Protein AF-A0A6A2FHJ2-F1 (afdb_monomer_lite)

pLDDT: mean 80.1, std 18.03, range [27.47, 98.56]

Secondary structure (DSSP, 8-state):
-PPP--TTHHHHHHHHHHHHHHHHHHTPPPPPHHHHHHHTT-S--SSSS----TT---HHHHHHHHHHTTEEEEEE---TTSTT----HHHHHHHHHHHHTTT--EEEEEEETTS-EEEEEEEEEEE--GGG--S--SS---SSEEGGGGEEEEEEEETTTEEEEEEE-----TTSTTTTS--GGG-EEEEETTEEEEEEEEEEEEEEETT--S-HHHHHHHHHHHHHHHHHHHHH-TT----GGGEEEEEEEEEHHHHHHHHHH-TTS-HHHHHHHHHS---SEEEEEEEEETTEEEEEEEEETTS-TTS--EEEEEES-HHHHHHHHHHHHHHHHHHHHTTGGGTS-SHHHHHHHHHHHHSHHHHHHHHHHHT-

Radius of gyration: 22.84 Å; chains: 1; bounding box: 56×44×75 Å

Structure (mmCIF, N/CA/C/O backbone):
data_AF-A0A6A2FHJ2-F1
#
_entry.id   AF-A0A6A2FHJ2-F1
#
loop_
_atom_site.group_PDB
_atom_site.id
_atom_site.type_symbol
_atom_site.label_atom_id
_atom_site.label_alt_id
_atom_site.label_comp_id
_atom_site.label_asym_id
_atom_site.label_entity_id
_atom_site.label_seq_id
_atom_site.pdbx_PDB_ins_code
_atom_site.Cartn_x
_atom_site.Cartn_y
_atom_site.Cartn_z
_atom_site.occupancy
_atom_site.B_iso_or_equiv
_atom_site.auth_seq_id
_atom_site.auth_comp_id
_atom_site.auth_asym_id
_atom_site.auth_atom_id
_atom_site.pdbx_PDB_model_num
ATOM 1 N N . MET A 1 1 ? 29.389 -13.806 -21.376 1.00 33.84 1 MET A N 1
ATOM 2 C CA . MET A 1 1 ? 28.256 -13.686 -22.312 1.00 33.84 1 MET A CA 1
ATOM 3 C C . MET A 1 1 ? 27.979 -12.205 -22.454 1.00 33.84 1 MET A C 1
ATOM 5 O O . MET A 1 1 ? 27.404 -11.626 -21.546 1.00 33.84 1 MET A O 1
ATOM 9 N N . GLU A 1 2 ? 28.491 -11.585 -23.514 1.00 27.47 2 GLU A N 1
ATOM 10 C CA . GLU A 1 2 ? 28.060 -10.248 -23.933 1.00 27.47 2 GLU A CA 1
ATOM 11 C C . GLU A 1 2 ? 26.653 -10.386 -24.517 1.00 27.47 2 GLU A C 1
ATOM 13 O O . GLU A 1 2 ? 26.448 -11.181 -25.433 1.00 27.47 2 GLU A O 1
ATOM 18 N N . GLN A 1 3 ? 25.675 -9.680 -23.948 1.00 33.69 3 GLN A N 1
ATOM 19 C CA . GLN A 1 3 ? 24.381 -9.474 -24.590 1.00 33.69 3 GLN A CA 1
ATOM 20 C C . GLN A 1 3 ? 24.360 -8.080 -25.213 1.00 33.69 3 GLN A C 1
ATOM 22 O O . GLN A 1 3 ? 24.692 -7.092 -24.558 1.00 33.69 3 GLN A O 1
ATOM 27 N N . ASP A 1 4 ? 23.967 -8.046 -26.484 1.00 30.20 4 ASP A N 1
ATOM 28 C CA . ASP A 1 4 ? 23.812 -6.862 -27.318 1.00 30.20 4 ASP A CA 1
ATOM 29 C C . ASP A 1 4 ? 22.952 -5.775 -26.658 1.00 30.20 4 ASP A C 1
ATOM 31 O O . ASP A 1 4 ? 21.876 -6.034 -26.110 1.00 30.20 4 ASP A O 1
ATOM 35 N N . GLY A 1 5 ? 23.429 -4.532 -26.761 1.00 34.41 5 GLY A N 1
ATOM 36 C CA . GLY A 1 5 ? 22.837 -3.319 -26.198 1.00 34.41 5 GLY A CA 1
ATOM 37 C C . GLY A 1 5 ? 21.535 -2.873 -26.867 1.00 34.41 5 GLY A C 1
ATOM 38 O O . GLY A 1 5 ? 21.464 -1.771 -27.404 1.00 34.41 5 GLY A O 1
ATOM 39 N N . ASN A 1 6 ? 20.485 -3.694 -26.805 1.00 37.22 6 ASN A N 1
ATOM 40 C CA . ASN A 1 6 ? 19.149 -3.324 -27.263 1.00 37.22 6 ASN A CA 1
ATOM 41 C C . ASN A 1 6 ? 18.242 -2.936 -26.086 1.00 37.22 6 ASN A C 1
ATOM 43 O O . ASN A 1 6 ? 17.691 -3.763 -25.362 1.00 37.22 6 ASN A O 1
ATOM 47 N N . ILE A 1 7 ? 18.033 -1.624 -25.977 1.00 41.78 7 ILE A N 1
ATOM 48 C CA . ILE A 1 7 ? 17.274 -0.855 -24.973 1.00 41.78 7 ILE A CA 1
ATOM 49 C C . ILE A 1 7 ? 15.765 -1.245 -24.886 1.00 41.78 7 ILE A C 1
ATOM 51 O O . ILE A 1 7 ? 15.011 -0.715 -24.075 1.00 41.78 7 ILE A O 1
ATOM 55 N N . GLY A 1 8 ? 15.294 -2.222 -25.672 1.00 50.75 8 GLY A N 1
ATOM 56 C CA . GLY A 1 8 ? 13.944 -2.807 -25.590 1.00 50.75 8 GLY A CA 1
ATOM 57 C C . GLY A 1 8 ? 13.779 -3.990 -24.621 1.00 50.75 8 GLY A C 1
ATOM 58 O O . GLY A 1 8 ? 12.656 -4.302 -24.209 1.00 50.75 8 GLY A O 1
ATOM 59 N N . VAL A 1 9 ? 14.875 -4.661 -24.253 1.00 60.12 9 VAL A N 1
ATOM 60 C CA . VAL A 1 9 ? 14.838 -5.924 -23.488 1.00 60.12 9 VAL A CA 1
ATOM 61 C C . VAL A 1 9 ? 14.496 -5.696 -22.011 1.00 60.12 9 VAL A C 1
ATOM 63 O O . VAL A 1 9 ? 13.737 -6.478 -21.430 1.00 60.12 9 VAL A O 1
ATOM 66 N N . CYS A 1 10 ? 14.941 -4.583 -21.428 1.00 74.56 10 CYS A N 1
ATOM 67 C CA . CYS A 1 10 ? 14.795 -4.327 -19.997 1.00 74.56 10 CYS A CA 1
ATOM 68 C C . CYS A 1 10 ? 13.351 -4.161 -19.531 1.00 74.56 10 CYS A C 1
ATOM 70 O O . CYS A 1 10 ? 12.911 -4.834 -18.595 1.00 74.56 10 CYS A O 1
ATOM 72 N N . ALA A 1 11 ? 12.571 -3.346 -20.245 1.00 82.75 11 ALA A N 1
ATOM 73 C CA . ALA A 1 11 ? 11.151 -3.177 -19.961 1.00 82.75 11 ALA A CA 1
ATOM 74 C C . ALA A 1 11 ? 10.396 -4.503 -20.129 1.00 82.75 11 ALA A C 1
ATOM 76 O O . ALA A 1 11 ? 9.550 -4.838 -19.305 1.00 82.75 11 ALA A O 1
ATOM 77 N N . THR A 1 12 ? 10.741 -5.294 -21.148 1.00 87.88 12 THR A N 1
ATOM 78 C CA . THR A 1 12 ? 10.118 -6.604 -21.386 1.00 87.88 12 THR A CA 1
ATOM 79 C C . THR A 1 12 ? 10.380 -7.567 -20.225 1.00 87.88 12 THR A C 1
ATOM 81 O O . THR A 1 12 ? 9.446 -8.212 -19.758 1.00 87.88 12 THR A O 1
ATOM 84 N N . SER A 1 13 ? 11.614 -7.627 -19.713 1.00 90.12 13 SER A N 1
ATOM 85 C CA . SER A 1 13 ? 11.986 -8.472 -18.568 1.00 90.12 13 SER A CA 1
ATOM 86 C C . SER A 1 13 ? 11.294 -8.036 -17.271 1.00 90.12 13 SER A C 1
ATOM 88 O O . SER A 1 13 ? 10.694 -8.859 -16.576 1.00 90.12 13 SER A O 1
ATOM 90 N N . ALA A 1 14 ? 11.283 -6.732 -16.972 1.00 93.44 14 ALA A N 1
ATOM 91 C CA . ALA A 1 14 ? 10.576 -6.197 -15.810 1.00 93.44 14 ALA A CA 1
ATOM 92 C C . ALA A 1 14 ? 9.068 -6.503 -15.871 1.00 93.44 14 ALA A C 1
ATOM 94 O O . ALA A 1 14 ? 8.492 -7.002 -14.900 1.00 93.44 14 ALA A O 1
ATOM 95 N N . ILE A 1 15 ? 8.434 -6.271 -17.026 1.00 95.12 15 ILE A N 1
ATOM 96 C CA . ILE A 1 15 ? 7.016 -6.575 -17.264 1.00 95.12 15 ILE A CA 1
ATOM 97 C C . ILE A 1 15 ? 6.754 -8.075 -17.156 1.00 95.12 15 ILE A C 1
ATOM 99 O O . ILE A 1 15 ? 5.767 -8.477 -16.547 1.00 95.12 15 ILE A O 1
ATOM 103 N N . TRP A 1 16 ? 7.634 -8.917 -17.688 1.00 94.94 16 TRP A N 1
ATOM 104 C CA . TRP A 1 16 ? 7.500 -10.365 -17.581 1.00 94.94 16 TRP A CA 1
ATOM 105 C C . TRP A 1 16 ? 7.541 -10.836 -16.122 1.00 94.94 16 TRP A C 1
ATOM 107 O O . TRP A 1 16 ? 6.640 -11.556 -15.690 1.00 94.94 16 TRP A O 1
ATOM 117 N N . SER A 1 17 ? 8.510 -10.367 -15.329 1.00 95.25 17 SER A N 1
ATOM 118 C CA . SER A 1 17 ? 8.620 -10.674 -13.892 1.00 95.25 17 SER A CA 1
ATOM 119 C C . SER A 1 17 ? 7.384 -10.213 -13.113 1.00 95.25 17 SER A C 1
ATOM 121 O O . SER A 1 17 ? 6.855 -10.921 -12.249 1.00 95.25 17 SER A O 1
ATOM 123 N N . CYS A 1 18 ? 6.870 -9.042 -13.474 1.00 96.75 18 CYS A N 1
ATOM 124 C CA . CYS A 1 18 ? 5.646 -8.473 -12.936 1.00 96.75 18 CYS A CA 1
ATOM 125 C C . CYS A 1 18 ? 4.405 -9.333 -13.273 1.00 96.75 18 CYS A C 1
ATOM 127 O O . CYS A 1 18 ? 3.622 -9.701 -12.386 1.00 96.75 18 CYS A O 1
ATOM 129 N N . LEU A 1 19 ? 4.253 -9.740 -14.537 1.00 96.88 19 LEU A N 1
ATOM 130 C CA . LEU A 1 19 ? 3.161 -10.593 -15.017 1.00 96.88 19 LEU A CA 1
ATOM 131 C C . LEU A 1 19 ? 3.246 -12.021 -14.465 1.00 96.88 19 LEU A C 1
ATOM 133 O O . LEU A 1 19 ? 2.221 -12.628 -14.154 1.00 96.88 19 LEU A O 1
ATOM 137 N N . PHE A 1 20 ? 4.450 -12.543 -14.232 1.00 95.75 20 PHE A N 1
ATOM 138 C CA . PHE A 1 20 ? 4.644 -13.822 -13.552 1.00 95.75 20 PHE A CA 1
ATOM 139 C C . PHE A 1 20 ? 4.018 -13.820 -12.162 1.00 95.75 20 PHE A C 1
ATOM 141 O O . PHE A 1 20 ? 3.225 -14.703 -11.827 1.00 95.75 20 PHE A O 1
ATOM 148 N N . LYS A 1 21 ? 4.323 -12.809 -11.346 1.00 96.44 21 LYS A N 1
ATOM 149 C CA . LYS A 1 21 ? 3.787 -12.733 -9.986 1.00 96.44 21 LYS A CA 1
ATOM 150 C C . LYS A 1 21 ? 2.282 -12.455 -9.979 1.00 96.44 21 LYS A C 1
ATOM 152 O O . LYS A 1 21 ? 1.550 -13.113 -9.237 1.00 96.44 21 LYS A O 1
ATOM 157 N N . THR A 1 22 ? 1.808 -11.529 -10.810 1.00 97.06 22 THR A N 1
ATOM 158 C CA . THR A 1 22 ? 0.379 -11.178 -10.871 1.00 97.06 22 THR A CA 1
ATOM 159 C C . THR A 1 22 ? -0.483 -12.297 -11.451 1.00 97.06 22 THR A C 1
ATOM 161 O O . THR A 1 22 ? -1.592 -12.498 -10.962 1.00 97.06 22 THR A O 1
ATOM 164 N N . SER A 1 23 ? 0.026 -13.106 -12.389 1.00 96.50 23 SER A N 1
ATOM 165 C CA . SER A 1 23 ? -0.683 -14.298 -12.882 1.00 96.50 23 SER A CA 1
ATOM 166 C C . SER A 1 23 ? -1.022 -15.267 -11.746 1.00 96.50 23 SER A C 1
ATOM 168 O O . SER A 1 23 ? -2.147 -15.755 -11.665 1.00 96.50 23 SER A O 1
ATOM 170 N N . LYS A 1 24 ? -0.104 -15.459 -10.789 1.00 96.19 24 LYS A N 1
ATOM 171 C CA . LYS A 1 24 ? -0.330 -16.290 -9.598 1.00 96.19 24 LYS A CA 1
ATOM 172 C C . LYS A 1 24 ? -1.310 -15.648 -8.616 1.00 96.19 24 LYS A C 1
ATOM 174 O O . LYS A 1 24 ? -2.190 -16.334 -8.104 1.00 96.19 24 LYS A O 1
ATOM 179 N N . LEU A 1 25 ? -1.171 -14.346 -8.354 1.00 96.56 25 LEU A N 1
ATOM 180 C CA . LEU A 1 25 ? -2.024 -13.627 -7.395 1.00 96.56 25 LEU A CA 1
ATOM 181 C C . LEU A 1 25 ? -3.473 -13.494 -7.875 1.00 96.56 25 LEU A C 1
ATOM 183 O O . LEU A 1 25 ? -4.414 -13.697 -7.105 1.00 96.56 25 LEU A O 1
ATOM 187 N N . PHE A 1 26 ? -3.657 -13.152 -9.147 1.00 96.75 26 PHE A N 1
ATOM 188 C CA . PHE A 1 26 ? -4.961 -12.833 -9.725 1.00 96.75 26 PHE A CA 1
ATOM 189 C C . PHE A 1 26 ? -5.553 -13.971 -10.559 1.00 96.75 26 PHE A C 1
ATOM 191 O O . PHE A 1 26 ? -6.729 -13.908 -10.905 1.00 96.75 26 PHE A O 1
ATOM 198 N N . ARG A 1 27 ? -4.796 -15.059 -10.766 1.00 94.94 27 ARG A N 1
ATOM 199 C CA . ARG A 1 27 ? -5.170 -16.221 -11.594 1.00 94.94 27 ARG A CA 1
ATOM 200 C C . ARG A 1 27 ? -5.395 -15.843 -13.064 1.00 94.94 27 ARG A C 1
ATOM 202 O O . ARG A 1 27 ? -6.299 -16.365 -13.710 1.00 94.94 27 ARG A O 1
ATOM 209 N N . ASN A 1 28 ? -4.566 -14.933 -13.573 1.00 91.50 28 ASN A N 1
ATOM 210 C CA . ASN A 1 28 ? -4.574 -14.508 -14.974 1.00 91.50 28 ASN A CA 1
ATOM 211 C C . ASN A 1 28 ? -3.653 -15.396 -15.826 1.00 91.50 28 ASN A C 1
ATOM 213 O O . ASN A 1 28 ? -2.812 -16.122 -15.293 1.00 91.50 28 ASN A O 1
ATOM 217 N N . LYS A 1 29 ? -3.787 -15.319 -17.159 1.00 91.25 29 LYS A N 1
ATOM 218 C CA . LYS A 1 29 ? -2.868 -15.990 -18.092 1.00 91.25 29 LYS A CA 1
ATOM 219 C C . LYS A 1 29 ? -1.448 -15.460 -17.877 1.00 91.25 29 LYS A C 1
ATOM 221 O O . LYS A 1 29 ? -1.241 -14.251 -17.808 1.00 91.25 29 LYS A O 1
ATOM 226 N N . PHE A 1 30 ? -0.486 -16.370 -17.793 1.00 91.69 30 PHE A N 1
ATOM 227 C CA . PHE A 1 30 ? 0.928 -16.032 -17.749 1.00 91.69 30 PHE A CA 1
ATOM 228 C C . PHE A 1 30 ? 1.505 -15.951 -19.171 1.00 91.69 30 PHE A C 1
ATOM 230 O O . PHE A 1 30 ? 1.319 -16.912 -19.923 1.00 91.69 30 PHE A O 1
ATOM 237 N N . PRO A 1 31 ? 2.180 -14.851 -19.552 1.00 90.00 31 PRO A N 1
ATOM 238 C CA . PRO A 1 31 ? 2.723 -14.727 -20.895 1.00 90.00 31 PRO A CA 1
ATOM 239 C C . PRO A 1 31 ? 4.113 -15.306 -21.090 1.00 90.00 31 PRO A C 1
ATOM 241 O O . PRO A 1 31 ? 4.958 -15.297 -20.192 1.00 90.00 31 PRO A O 1
ATOM 244 N N . ILE A 1 32 ? 4.387 -15.679 -22.336 1.00 87.25 32 ILE A N 1
ATOM 245 C CA . ILE A 1 32 ? 5.757 -15.851 -22.831 1.00 87.25 32 ILE A CA 1
ATOM 246 C C . ILE A 1 32 ? 6.302 -14.523 -23.392 1.00 87.25 32 ILE A C 1
ATOM 248 O O . ILE A 1 32 ? 5.523 -13.692 -23.860 1.00 87.25 32 ILE A O 1
ATOM 252 N N . PRO A 1 33 ? 7.629 -14.282 -23.370 1.00 83.56 33 PRO A N 1
ATOM 253 C CA . PRO A 1 33 ? 8.198 -12.963 -23.673 1.00 83.56 33 PRO A CA 1
ATOM 254 C C . PRO A 1 33 ? 7.761 -12.332 -25.006 1.00 83.56 33 PRO A C 1
ATOM 256 O O . PRO A 1 33 ? 7.482 -11.139 -25.050 1.00 83.56 33 PRO A O 1
ATOM 259 N N . HIS A 1 34 ? 7.622 -13.109 -26.084 1.00 83.25 34 HIS A N 1
ATOM 260 C CA . HIS A 1 34 ? 7.197 -12.558 -27.378 1.00 83.25 34 HIS A CA 1
ATOM 261 C C . HIS A 1 34 ? 5.724 -12.100 -27.396 1.00 83.25 34 HIS A C 1
ATOM 263 O O . HIS A 1 34 ? 5.358 -11.208 -28.168 1.00 83.25 34 HIS A O 1
ATOM 269 N N . GLU A 1 35 ? 4.866 -12.681 -26.546 1.00 88.31 35 GLU A N 1
ATOM 270 C CA . GLU A 1 35 ? 3.474 -12.240 -26.402 1.00 88.31 35 GLU A CA 1
ATOM 271 C C . GLU A 1 35 ? 3.419 -10.839 -25.776 1.00 88.31 35 GLU A C 1
ATOM 273 O O . GLU A 1 35 ? 2.511 -10.073 -26.081 1.00 88.31 35 GLU A O 1
ATOM 278 N N . ILE A 1 36 ? 4.406 -10.461 -24.951 1.00 87.62 36 ILE A N 1
ATOM 279 C CA . ILE A 1 36 ? 4.514 -9.111 -24.374 1.00 87.62 36 ILE A CA 1
ATOM 280 C C . ILE A 1 36 ? 4.789 -8.086 -25.479 1.00 87.62 36 ILE A C 1
ATOM 282 O O . ILE A 1 36 ? 4.090 -7.078 -25.571 1.00 87.62 36 ILE A O 1
ATOM 286 N N . THR A 1 37 ? 5.754 -8.359 -26.362 1.00 84.00 37 THR A N 1
ATOM 287 C CA . THR A 1 37 ? 6.062 -7.492 -27.514 1.00 84.00 37 THR A CA 1
ATOM 288 C C . THR A 1 37 ? 4.865 -7.365 -28.458 1.00 84.00 37 THR A C 1
ATOM 290 O O . THR A 1 37 ? 4.553 -6.273 -28.932 1.00 84.00 37 THR A O 1
ATOM 293 N N . SER A 1 38 ? 4.143 -8.465 -28.679 1.00 85.81 38 SER A N 1
ATOM 294 C CA . SER A 1 38 ? 2.927 -8.471 -29.499 1.00 85.81 38 SER A CA 1
ATOM 295 C C . SER A 1 38 ? 1.801 -7.652 -28.861 1.00 85.81 38 SER A C 1
ATOM 297 O O . SER A 1 38 ? 1.189 -6.820 -29.529 1.00 85.81 38 SER A O 1
ATOM 299 N N . ALA A 1 39 ? 1.573 -7.813 -27.553 1.00 88.19 39 ALA A N 1
ATOM 300 C CA . ALA A 1 39 ? 0.585 -7.045 -26.794 1.00 88.19 39 ALA A CA 1
ATOM 301 C C . ALA A 1 39 ? 0.919 -5.542 -26.729 1.00 88.19 39 ALA A C 1
ATOM 303 O O . ALA A 1 39 ? 0.017 -4.709 -26.649 1.00 88.19 39 ALA A O 1
ATOM 304 N N . ALA A 1 40 ? 2.200 -5.178 -26.835 1.00 85.31 40 ALA A N 1
ATOM 305 C CA . ALA A 1 40 ? 2.645 -3.790 -26.949 1.00 85.31 40 ALA A CA 1
ATOM 306 C C . ALA A 1 40 ? 2.258 -3.123 -28.288 1.00 85.31 40 ALA A C 1
ATOM 308 O O . ALA A 1 40 ? 2.438 -1.911 -28.443 1.00 85.31 40 ALA A O 1
ATOM 309 N N . GLY A 1 41 ? 1.746 -3.894 -29.258 1.00 82.62 41 GLY A N 1
ATOM 310 C CA . GLY A 1 41 ? 1.403 -3.422 -30.600 1.00 82.62 41 GLY A CA 1
ATOM 311 C C . GLY A 1 41 ? 2.620 -3.198 -31.498 1.00 82.62 41 GLY A C 1
ATOM 312 O O . GLY A 1 41 ? 2.554 -2.387 -32.416 1.00 82.62 41 GLY A O 1
ATOM 313 N N . LEU A 1 42 ? 3.737 -3.876 -31.220 1.00 73.31 42 LEU A N 1
ATOM 314 C CA . LEU A 1 42 ? 4.996 -3.726 -31.959 1.00 73.31 42 LEU A CA 1
ATOM 315 C C . LEU A 1 42 ? 5.129 -4.689 -33.146 1.00 73.31 42 LEU A C 1
ATOM 317 O O . LEU A 1 42 ? 6.206 -4.811 -33.720 1.00 73.31 42 LEU A O 1
ATOM 321 N N . THR A 1 43 ? 4.069 -5.410 -33.508 1.00 61.44 43 THR A N 1
ATOM 322 C CA . THR A 1 43 ? 4.221 -6.599 -34.344 1.00 61.44 43 THR A CA 1
ATOM 323 C C . THR A 1 43 ? 4.366 -6.337 -35.841 1.00 61.44 43 THR A C 1
ATOM 325 O O . THR A 1 43 ? 5.078 -7.119 -36.452 1.00 61.44 43 THR A O 1
ATOM 328 N N . TYR A 1 44 ? 3.819 -5.272 -36.449 1.00 53.22 44 TYR A N 1
ATOM 329 C CA . TYR A 1 44 ? 3.983 -5.033 -37.899 1.00 53.22 44 TYR A CA 1
ATOM 330 C C . TYR A 1 44 ? 3.777 -3.553 -38.288 1.00 53.22 44 TYR A C 1
ATOM 332 O O . TYR A 1 44 ? 2.694 -3.013 -38.070 1.00 53.22 44 TYR A O 1
ATOM 340 N N . SER A 1 45 ? 4.771 -2.901 -38.912 1.00 46.84 45 SER A N 1
ATOM 341 C CA . SER A 1 45 ? 4.488 -1.821 -39.874 1.00 46.84 45 SER A CA 1
ATOM 342 C C . SER A 1 45 ? 4.204 -2.453 -41.228 1.00 46.84 45 SER A C 1
ATOM 344 O O . SER A 1 45 ? 4.802 -3.467 -41.576 1.00 46.84 45 SER A O 1
ATOM 346 N N . THR A 1 46 ? 3.318 -1.842 -42.004 1.00 49.78 46 THR A N 1
ATOM 347 C CA . THR A 1 46 ? 2.885 -2.300 -43.333 1.00 49.78 46 THR A CA 1
ATOM 348 C C . THR A 1 46 ? 4.007 -2.442 -44.370 1.00 49.78 46 THR A C 1
ATOM 350 O O . THR A 1 46 ? 3.748 -2.993 -45.431 1.00 49.78 46 THR A O 1
ATOM 353 N N . ASP A 1 47 ? 5.249 -2.058 -44.052 1.00 49.00 47 ASP A N 1
ATOM 354 C CA . ASP A 1 47 ? 6.412 -2.174 -44.931 1.00 49.00 47 ASP A CA 1
ATOM 355 C C . ASP A 1 47 ? 7.574 -2.949 -44.263 1.00 49.00 47 ASP A C 1
ATOM 357 O O . ASP A 1 47 ? 8.323 -2.423 -43.446 1.00 49.00 47 ASP A O 1
ATOM 361 N N . THR A 1 48 ? 7.701 -4.230 -44.627 1.00 46.72 48 THR A N 1
ATOM 362 C CA . THR A 1 48 ? 8.902 -5.107 -44.742 1.00 46.72 48 THR A CA 1
ATOM 363 C C . THR A 1 48 ? 10.062 -5.112 -43.719 1.00 46.72 48 THR A C 1
ATOM 365 O O . THR A 1 48 ? 11.077 -5.749 -43.994 1.00 46.72 48 THR A O 1
ATOM 368 N N . GLN A 1 49 ? 9.964 -4.517 -42.530 1.00 48.09 49 GLN A N 1
ATOM 369 C CA . GLN A 1 49 ? 11.006 -4.647 -41.493 1.00 48.09 49 GLN A CA 1
ATOM 370 C C . GLN A 1 49 ? 10.404 -5.070 -40.143 1.00 48.09 49 GLN A C 1
ATOM 372 O O . GLN A 1 49 ? 9.417 -4.470 -39.708 1.00 48.09 49 GLN A O 1
ATOM 377 N N . PRO A 1 50 ? 10.979 -6.070 -39.441 1.00 51.78 50 PRO A N 1
ATOM 378 C CA . PRO A 1 50 ? 10.619 -6.344 -38.056 1.00 51.78 50 PRO A CA 1
ATOM 379 C C . PRO A 1 50 ? 10.898 -5.098 -37.205 1.00 51.78 50 PRO A C 1
ATOM 381 O O . PRO A 1 50 ? 12.049 -4.683 -37.057 1.00 51.78 50 PRO A O 1
ATOM 384 N N . LEU A 1 51 ? 9.854 -4.500 -36.628 1.00 54.25 51 LEU A N 1
ATOM 385 C CA . LEU A 1 51 ? 9.991 -3.441 -35.628 1.00 54.25 51 LEU A CA 1
ATOM 386 C C . LEU A 1 51 ? 10.439 -4.068 -34.304 1.00 54.25 51 LEU A C 1
ATOM 388 O O . LEU A 1 51 ? 9.670 -4.186 -33.351 1.00 54.25 51 LEU A O 1
ATOM 392 N N . PHE A 1 52 ? 11.701 -4.487 -34.226 1.00 55.25 52 PHE A N 1
ATOM 393 C CA . PHE A 1 52 ? 12.303 -4.716 -32.920 1.00 55.25 52 PHE A CA 1
ATOM 394 C C . PHE A 1 52 ? 12.315 -3.378 -32.161 1.00 55.25 52 PHE A C 1
ATOM 396 O O . PHE A 1 52 ? 12.641 -2.340 -32.748 1.00 55.25 52 PHE A O 1
ATOM 403 N N . PRO A 1 53 ? 11.905 -3.349 -30.879 1.00 54.16 53 PRO A N 1
ATOM 404 C CA . PRO A 1 53 ? 11.843 -2.112 -30.114 1.00 54.16 53 PRO A CA 1
ATOM 405 C C . PRO A 1 53 ? 13.249 -1.547 -29.886 1.00 54.16 53 PRO A C 1
ATOM 407 O O . PRO A 1 53 ? 13.898 -1.834 -28.886 1.00 54.16 53 PRO A O 1
ATOM 410 N N . ASN A 1 54 ? 13.697 -0.678 -30.790 1.00 55.03 54 ASN A N 1
ATOM 411 C CA . ASN A 1 54 ? 14.984 0.014 -30.675 1.00 55.03 54 ASN A CA 1
ATOM 412 C C . ASN A 1 54 ? 14.957 1.144 -29.625 1.00 55.03 54 ASN A C 1
ATOM 414 O O . ASN A 1 54 ? 15.988 1.747 -29.347 1.00 55.03 54 ASN A O 1
ATOM 418 N N . LYS A 1 55 ? 13.782 1.476 -29.062 1.00 63.41 55 LYS A N 1
ATOM 419 C CA . LYS A 1 55 ? 13.573 2.646 -28.183 1.00 63.41 55 LYS A CA 1
ATOM 420 C C . LYS A 1 55 ? 12.858 2.339 -26.854 1.00 63.41 55 LYS A C 1
ATOM 422 O O . LYS A 1 55 ? 12.355 3.263 -26.221 1.00 63.41 55 LYS A O 1
ATOM 427 N N . GLY A 1 56 ? 12.798 1.076 -26.423 1.00 74.94 56 GLY A N 1
ATOM 428 C CA . GLY A 1 56 ? 12.062 0.703 -25.205 1.00 74.94 56 GLY A CA 1
ATOM 429 C C . GLY A 1 56 ? 10.535 0.740 -25.369 1.00 74.94 56 GLY A C 1
ATOM 430 O O . GLY A 1 56 ? 10.020 0.869 -26.481 1.00 74.94 56 GLY A O 1
ATOM 431 N N . LEU A 1 57 ? 9.810 0.605 -24.251 1.00 81.69 57 LEU A N 1
ATOM 432 C CA . LEU A 1 57 ? 8.345 0.693 -24.187 1.00 81.69 57 LEU A CA 1
ATOM 433 C C . LEU A 1 57 ? 7.912 1.986 -23.490 1.00 81.69 57 LEU A C 1
ATOM 435 O O . LEU A 1 57 ? 8.415 2.314 -22.417 1.00 81.69 57 LEU A O 1
ATOM 439 N N . ASN A 1 58 ? 6.943 2.698 -24.067 1.00 86.88 58 ASN A N 1
ATOM 440 C CA . ASN A 1 58 ? 6.324 3.854 -23.415 1.00 86.88 58 ASN A CA 1
ATOM 441 C C . ASN A 1 58 ? 5.165 3.442 -22.486 1.00 86.88 58 ASN A C 1
ATOM 443 O O . ASN A 1 58 ? 4.626 2.340 -22.584 1.00 86.88 58 ASN A O 1
ATOM 447 N N . THR A 1 59 ? 4.727 4.351 -21.610 1.00 87.38 59 THR A N 1
ATOM 448 C CA . THR A 1 59 ? 3.659 4.090 -20.628 1.00 87.38 59 THR A CA 1
ATOM 449 C C . THR A 1 59 ? 2.351 3.614 -21.265 1.00 87.38 59 THR A C 1
ATOM 451 O O . THR A 1 59 ? 1.694 2.736 -20.716 1.00 87.38 59 THR A O 1
ATOM 454 N N . SER A 1 60 ? 1.973 4.138 -22.436 1.00 88.81 60 SER A N 1
ATOM 455 C CA . SER A 1 60 ? 0.761 3.703 -23.144 1.00 88.81 60 SER A CA 1
ATOM 456 C C . SER A 1 60 ? 0.884 2.277 -23.685 1.00 88.81 60 SER A C 1
ATOM 458 O O . SER A 1 60 ? -0.099 1.543 -23.700 1.00 88.81 60 SER A O 1
ATOM 460 N N . GLN A 1 61 ? 2.075 1.860 -24.114 1.00 91.31 61 GLN A N 1
ATOM 461 C CA . GLN A 1 61 ? 2.334 0.473 -24.504 1.00 91.31 61 GLN A CA 1
ATOM 462 C C . GLN A 1 61 ? 2.287 -0.453 -23.291 1.00 91.31 61 GLN A C 1
ATOM 464 O O . GLN A 1 61 ? 1.665 -1.505 -23.364 1.00 91.31 61 GLN A O 1
ATOM 469 N N . ILE A 1 62 ? 2.864 -0.040 -22.159 1.00 92.62 62 ILE A N 1
ATOM 470 C CA . ILE A 1 62 ? 2.788 -0.804 -20.905 1.00 92.62 62 ILE A CA 1
ATOM 471 C C . ILE A 1 62 ? 1.332 -0.970 -20.461 1.00 92.62 62 ILE A C 1
ATOM 473 O O . ILE A 1 62 ? 0.914 -2.082 -20.153 1.00 92.62 62 ILE A O 1
ATOM 477 N N . ALA A 1 63 ? 0.539 0.103 -20.504 1.00 92.50 63 ALA A N 1
ATOM 478 C CA . ALA A 1 63 ? -0.894 0.064 -20.222 1.00 92.50 63 ALA A CA 1
ATOM 479 C C . ALA A 1 63 ? -1.628 -0.964 -21.099 1.00 92.50 63 ALA A C 1
ATOM 481 O O . ALA A 1 63 ? -2.308 -1.839 -20.569 1.00 92.50 63 ALA A O 1
ATOM 482 N N . LYS A 1 64 ? -1.414 -0.924 -22.423 1.00 94.25 64 LYS A N 1
ATOM 483 C CA . LYS A 1 64 ? -1.994 -1.893 -23.369 1.00 94.25 64 LYS A CA 1
ATOM 484 C C . LYS A 1 64 ? -1.609 -3.334 -23.042 1.00 94.25 64 LYS A C 1
ATOM 486 O O . LYS A 1 64 ? -2.454 -4.221 -23.122 1.00 94.25 64 LYS A O 1
ATOM 491 N N . ILE A 1 65 ? -0.354 -3.572 -22.654 1.00 94.75 65 ILE A N 1
ATOM 492 C CA . ILE A 1 65 ? 0.103 -4.900 -22.229 1.00 94.75 65 ILE A CA 1
ATOM 493 C C . ILE A 1 65 ? -0.673 -5.346 -20.984 1.00 94.75 65 ILE A C 1
ATOM 495 O O . ILE A 1 65 ? -1.211 -6.448 -20.971 1.00 94.75 65 ILE A O 1
ATOM 499 N N . LEU A 1 66 ? -0.767 -4.511 -19.945 1.00 96.38 66 LEU A N 1
ATOM 500 C CA . LEU A 1 66 ? -1.483 -4.863 -18.712 1.00 96.38 66 LEU A CA 1
ATOM 501 C C . LEU A 1 66 ? -2.974 -5.138 -18.976 1.00 96.38 66 LEU A C 1
ATOM 503 O O . LEU A 1 66 ? -3.501 -6.155 -18.519 1.00 96.38 66 LEU A O 1
ATOM 507 N N . GLU A 1 67 ? -3.625 -4.301 -19.785 1.00 95.81 67 GLU A N 1
ATOM 508 C CA . GLU A 1 67 ? -5.018 -4.485 -20.208 1.00 95.81 67 GLU A CA 1
ATOM 509 C C . GLU A 1 67 ? -5.217 -5.797 -20.979 1.00 95.81 67 GLU A C 1
ATOM 511 O O . GLU A 1 67 ? -6.167 -6.534 -20.706 1.00 95.81 67 GLU A O 1
ATOM 516 N N . HIS A 1 68 ? -4.287 -6.143 -21.879 1.00 95.56 68 HIS A N 1
ATOM 517 C CA . HIS A 1 68 ? -4.302 -7.410 -22.616 1.00 95.56 68 HIS A CA 1
ATOM 518 C C . HIS A 1 68 ? -4.312 -8.632 -21.678 1.00 95.56 68 HIS A C 1
ATOM 520 O O . HIS A 1 68 ? -4.967 -9.633 -21.969 1.00 95.56 68 HIS A O 1
ATOM 526 N N . TYR A 1 69 ? -3.660 -8.538 -20.513 1.00 95.81 69 TYR A N 1
ATOM 527 C CA . TYR A 1 69 ? -3.656 -9.584 -19.480 1.00 95.81 69 TYR A CA 1
ATOM 528 C C . TYR A 1 69 ? -4.749 -9.416 -18.411 1.00 95.81 69 TYR A C 1
ATOM 530 O O . TYR A 1 69 ? -4.655 -10.011 -17.334 1.00 95.81 69 TYR A O 1
ATOM 538 N N . ASN A 1 70 ? -5.824 -8.676 -18.716 1.00 95.81 70 ASN A N 1
ATOM 539 C CA . ASN A 1 70 ? -6.975 -8.424 -17.836 1.00 95.81 70 ASN A CA 1
ATOM 540 C C . ASN A 1 70 ? -6.615 -7.742 -16.506 1.00 95.81 70 ASN A C 1
ATOM 542 O O . ASN A 1 70 ? -7.270 -7.974 -15.482 1.00 95.81 70 ASN A O 1
ATOM 546 N N . LEU A 1 71 ? -5.579 -6.908 -16.517 1.00 97.44 71 LEU A N 1
ATOM 547 C CA . LEU A 1 71 ? -5.186 -6.083 -15.384 1.00 97.44 71 LEU A CA 1
ATOM 548 C C . LEU A 1 71 ? -5.626 -4.640 -15.620 1.00 97.44 71 LEU A C 1
ATOM 550 O O . LEU A 1 71 ? -5.641 -4.145 -16.744 1.00 97.44 71 LEU A O 1
ATOM 554 N N . THR A 1 72 ? -5.974 -3.963 -14.536 1.00 96.81 72 THR A N 1
ATOM 555 C CA . THR A 1 72 ? -5.959 -2.502 -14.471 1.00 96.81 72 THR A CA 1
ATOM 556 C C . THR A 1 72 ? -4.609 -2.059 -13.918 1.00 96.81 72 THR A C 1
ATOM 558 O O . THR A 1 72 ? -3.772 -2.885 -13.547 1.00 96.81 72 THR A O 1
ATOM 561 N N . PHE A 1 73 ? -4.359 -0.756 -13.871 1.00 96.50 73 PHE A N 1
ATOM 562 C CA . PHE A 1 73 ? -3.136 -0.251 -13.269 1.00 96.50 73 PHE A CA 1
ATOM 563 C C . PHE A 1 73 ? -3.345 1.106 -12.614 1.00 96.50 73 PHE A C 1
ATOM 565 O O . PHE A 1 73 ? -4.154 1.917 -13.065 1.00 96.50 73 PHE A O 1
ATOM 572 N N . GLU A 1 74 ? -2.582 1.345 -11.556 1.00 95.38 74 GLU A N 1
ATOM 573 C CA . GLU A 1 74 ? -2.366 2.680 -11.018 1.00 95.38 74 GLU A CA 1
ATOM 574 C C . GLU A 1 74 ? -1.030 3.199 -11.546 1.00 95.38 74 GLU A C 1
ATOM 576 O O . GLU A 1 74 ? -0.025 2.487 -11.540 1.00 95.38 74 GLU A O 1
ATOM 581 N N . ASN A 1 75 ? -1.034 4.434 -12.041 1.00 92.88 75 ASN A N 1
ATOM 582 C CA . ASN A 1 75 ? 0.161 5.102 -12.528 1.00 92.88 75 ASN A CA 1
ATOM 583 C C . ASN A 1 75 ? 0.504 6.258 -11.591 1.00 92.88 75 ASN A C 1
ATOM 585 O O . ASN A 1 75 ? -0.250 7.228 -11.492 1.00 92.88 75 ASN A O 1
ATOM 589 N N . ILE A 1 76 ? 1.649 6.144 -10.931 1.00 92.19 76 ILE A N 1
ATOM 590 C CA . ILE A 1 76 ? 2.205 7.167 -10.059 1.00 92.19 76 ILE A CA 1
ATOM 591 C C . ILE A 1 76 ? 3.371 7.805 -10.793 1.00 92.19 76 ILE A C 1
ATOM 593 O O . ILE A 1 76 ? 4.343 7.149 -11.155 1.00 92.19 76 ILE A O 1
ATOM 597 N N . GLY A 1 77 ? 3.271 9.103 -11.013 1.00 86.12 77 GLY A N 1
ATOM 598 C CA . GLY A 1 77 ? 4.303 9.889 -11.658 1.00 86.12 77 GLY A CA 1
ATOM 599 C C . GLY A 1 77 ? 4.198 11.344 -11.225 1.00 86.12 77 GLY A C 1
ATOM 600 O O . GLY A 1 77 ? 3.280 11.708 -10.481 1.00 86.12 77 GLY A O 1
ATOM 601 N N . PRO A 1 78 ? 5.127 12.185 -11.684 1.00 75.94 78 PRO A N 1
ATOM 602 C CA . PRO A 1 78 ? 5.082 13.607 -11.400 1.00 75.94 78 PRO A CA 1
ATOM 603 C C . PRO A 1 78 ? 3.787 14.240 -11.896 1.00 75.94 78 PRO A C 1
ATOM 605 O O . PRO A 1 78 ? 3.245 13.874 -12.944 1.00 75.94 78 PRO A O 1
ATOM 608 N N . LYS A 1 79 ? 3.284 15.227 -11.152 1.00 70.38 79 LYS A N 1
ATOM 609 C CA . LYS A 1 79 ? 2.092 15.965 -11.580 1.00 70.38 79 LYS A CA 1
ATOM 610 C C . LYS A 1 79 ? 2.434 16.760 -12.840 1.00 70.38 79 LYS A C 1
ATOM 612 O O . LYS A 1 79 ? 3.521 17.313 -12.942 1.00 70.38 79 LYS A O 1
ATOM 617 N N . ALA A 1 80 ? 1.485 16.879 -13.772 1.00 57.84 80 ALA A N 1
ATOM 618 C CA . ALA A 1 80 ? 1.686 17.494 -15.095 1.00 57.84 80 ALA A CA 1
ATOM 619 C C . ALA A 1 80 ? 2.303 18.915 -15.084 1.00 57.84 80 ALA A C 1
ATOM 621 O O . ALA A 1 80 ? 2.824 19.365 -16.100 1.00 57.84 80 ALA A O 1
ATOM 622 N N . ASN A 1 81 ? 2.271 19.608 -13.941 1.00 57.50 81 ASN A N 1
ATOM 623 C CA . ASN A 1 81 ? 2.790 20.965 -13.770 1.00 57.50 81 ASN A CA 1
ATOM 624 C C . ASN A 1 81 ? 4.186 21.020 -13.111 1.00 57.50 81 ASN A C 1
ATOM 626 O O . ASN A 1 81 ? 4.736 22.106 -12.938 1.00 57.50 81 ASN A O 1
ATOM 630 N N . GLU A 1 82 ? 4.770 19.881 -12.738 1.00 61.16 82 GLU A N 1
ATOM 631 C CA . GLU A 1 82 ? 6.087 19.791 -12.105 1.00 61.16 82 GLU A CA 1
ATOM 632 C C . GLU A 1 82 ? 7.150 19.546 -13.188 1.00 61.16 82 GLU A C 1
ATOM 634 O O . GLU A 1 82 ? 7.349 18.427 -13.668 1.00 61.16 82 GLU A O 1
ATOM 639 N N . LYS A 1 83 ? 7.828 20.618 -13.626 1.00 50.44 83 LYS A N 1
ATOM 640 C CA . LYS A 1 83 ? 8.938 20.513 -14.588 1.00 50.44 83 LYS A CA 1
ATOM 641 C C . LYS A 1 83 ? 10.025 19.592 -14.026 1.00 50.44 83 LYS A C 1
ATOM 643 O O . LYS A 1 83 ? 10.593 19.885 -12.981 1.00 50.44 83 LYS A O 1
ATOM 648 N N . GLY A 1 84 ? 10.330 18.515 -14.753 1.00 62.12 84 GLY A N 1
ATOM 649 C CA . GLY A 1 84 ? 11.346 17.533 -14.357 1.00 62.12 84 GLY A CA 1
ATOM 650 C C . GLY A 1 84 ? 10.924 16.634 -13.197 1.00 62.12 84 GLY A C 1
ATOM 651 O O . GLY A 1 84 ? 11.794 16.089 -12.526 1.00 62.12 84 GLY A O 1
ATOM 652 N N . GLY A 1 85 ? 9.618 16.522 -12.935 1.00 73.19 85 GLY A N 1
ATOM 653 C CA . GLY A 1 85 ? 9.131 15.872 -11.733 1.00 73.19 85 GLY A CA 1
ATOM 654 C C . GLY A 1 85 ? 9.577 14.410 -11.604 1.00 73.19 85 GLY A C 1
ATOM 655 O O . GLY A 1 85 ? 9.718 13.664 -12.573 1.00 73.19 85 GLY A O 1
ATOM 656 N N . VAL A 1 86 ? 9.802 14.033 -10.358 1.00 85.75 86 VAL A N 1
ATOM 657 C CA . VAL A 1 86 ? 10.329 12.747 -9.911 1.00 85.75 86 VAL A CA 1
ATOM 658 C C . VAL A 1 86 ? 9.465 12.270 -8.753 1.00 85.75 86 VAL A C 1
ATOM 660 O O . VAL A 1 86 ? 8.821 13.073 -8.077 1.00 85.75 86 VAL A O 1
ATOM 663 N N . ILE A 1 87 ? 9.440 10.966 -8.513 1.00 89.50 87 ILE A N 1
ATOM 664 C CA . ILE A 1 87 ? 8.737 10.406 -7.358 1.00 89.50 87 ILE A CA 1
ATOM 665 C C . ILE A 1 87 ? 9.614 10.629 -6.119 1.00 89.50 87 ILE A C 1
ATOM 667 O O . ILE A 1 87 ? 10.800 10.304 -6.122 1.00 89.50 87 ILE A O 1
ATOM 671 N N . SER A 1 88 ? 9.058 11.192 -5.047 1.00 88.50 88 SER A N 1
ATOM 672 C CA . SER A 1 88 ? 9.808 11.337 -3.794 1.00 88.50 88 SER A CA 1
ATOM 673 C C . SER A 1 88 ? 10.038 9.984 -3.125 1.00 88.50 88 SER A C 1
ATOM 675 O O . SER A 1 88 ? 9.269 9.039 -3.315 1.00 88.50 88 SER A O 1
ATOM 677 N N . HIS A 1 89 ? 11.068 9.888 -2.283 1.00 90.44 89 HIS A N 1
ATOM 678 C CA . HIS A 1 89 ? 11.289 8.699 -1.456 1.00 90.44 89 HIS A CA 1
ATOM 679 C C . HIS A 1 89 ? 10.064 8.349 -0.617 1.00 90.44 89 HIS A C 1
ATOM 681 O O . HIS A 1 89 ? 9.686 7.183 -0.560 1.00 90.44 89 HIS A O 1
ATOM 687 N N . ALA A 1 90 ? 9.425 9.346 -0.003 1.00 89.06 90 ALA A N 1
ATOM 688 C CA . ALA A 1 90 ? 8.230 9.142 0.808 1.00 89.06 90 ALA A CA 1
ATOM 689 C C . ALA A 1 90 ? 7.090 8.521 -0.014 1.00 89.06 90 ALA A C 1
ATOM 691 O O . ALA A 1 90 ? 6.498 7.530 0.411 1.00 89.06 90 ALA A O 1
ATOM 692 N N . GLU A 1 91 ? 6.813 9.050 -1.210 1.00 92.06 91 GLU A N 1
ATOM 693 C CA . GLU A 1 91 ? 5.760 8.511 -2.076 1.00 92.06 91 GLU A CA 1
ATOM 694 C C . GLU A 1 91 ? 6.108 7.107 -2.581 1.00 92.06 91 GLU A C 1
ATOM 696 O O . GLU A 1 91 ? 5.269 6.209 -2.540 1.00 92.06 91 GLU A O 1
ATOM 701 N N . LEU A 1 92 ? 7.365 6.872 -2.969 1.00 94.81 92 LEU A N 1
ATOM 702 C CA . LEU A 1 92 ? 7.814 5.552 -3.404 1.00 94.81 92 LEU A CA 1
ATOM 703 C C . LEU A 1 92 ? 7.709 4.514 -2.273 1.00 94.81 92 LEU A C 1
ATOM 705 O O . LEU A 1 92 ? 7.223 3.405 -2.489 1.00 94.81 92 LEU A O 1
ATOM 709 N N . LYS A 1 93 ? 8.103 4.867 -1.044 1.00 95.75 93 LYS A N 1
ATOM 710 C CA . LYS A 1 93 ? 7.966 3.987 0.128 1.00 95.75 93 LYS A CA 1
ATOM 711 C C . LYS A 1 93 ? 6.503 3.664 0.416 1.00 95.75 93 LYS A C 1
ATOM 713 O O . LYS A 1 93 ? 6.188 2.501 0.657 1.00 95.75 93 LYS A O 1
ATOM 718 N N . LYS A 1 94 ? 5.611 4.659 0.349 1.00 95.25 94 LYS A N 1
ATOM 719 C CA . LYS A 1 94 ? 4.158 4.487 0.523 1.00 95.25 94 LYS A CA 1
ATOM 720 C C . LYS A 1 94 ? 3.593 3.432 -0.424 1.00 95.25 94 LYS A C 1
ATOM 722 O O . LYS A 1 94 ? 2.950 2.480 0.025 1.00 95.25 94 LYS A O 1
ATOM 727 N N . ILE A 1 95 ? 3.857 3.574 -1.722 1.00 96.44 95 ILE A N 1
ATOM 728 C CA . ILE A 1 95 ? 3.321 2.663 -2.740 1.00 96.44 95 ILE A CA 1
ATOM 729 C C . ILE A 1 95 ? 3.971 1.276 -2.661 1.00 96.44 95 ILE A C 1
ATOM 731 O O . ILE A 1 95 ? 3.261 0.274 -2.679 1.00 96.44 95 ILE A O 1
ATOM 735 N N . CYS A 1 96 ? 5.295 1.193 -2.478 1.00 97.75 96 CYS A N 1
ATOM 736 C CA . CYS A 1 96 ? 5.993 -0.088 -2.344 1.00 97.75 96 CYS A CA 1
ATOM 737 C C . CYS A 1 96 ? 5.489 -0.865 -1.132 1.00 97.75 96 CYS A C 1
ATOM 739 O O . CYS A 1 96 ? 5.073 -2.014 -1.265 1.00 97.75 96 CYS A O 1
ATOM 741 N N . TYR A 1 97 ? 5.440 -0.222 0.035 1.00 97.94 97 TYR A N 1
ATOM 742 C CA . TYR A 1 97 ? 4.954 -0.850 1.256 1.00 97.94 97 TYR A CA 1
ATOM 743 C C . TYR A 1 97 ? 3.535 -1.407 1.091 1.00 97.94 97 TYR A C 1
ATOM 745 O O . TYR A 1 97 ? 3.269 -2.582 1.350 1.00 97.94 97 TYR A O 1
ATOM 753 N N . SER A 1 98 ? 2.624 -0.548 0.635 1.00 97.75 98 SER A N 1
ATOM 754 C CA . SER A 1 98 ? 1.192 -0.826 0.632 1.00 97.75 98 SER A CA 1
ATOM 755 C C . SER A 1 98 ? 0.788 -1.955 -0.318 1.00 97.75 98 SER A C 1
ATOM 757 O O . SER A 1 98 ? -0.091 -2.748 0.028 1.00 97.75 98 SER A O 1
ATOM 759 N N . TYR A 1 99 ? 1.451 -2.068 -1.473 1.00 98.50 99 TYR A N 1
ATOM 760 C CA . TYR A 1 99 ? 1.156 -3.082 -2.487 1.00 98.50 99 TYR A CA 1
ATOM 761 C C . TYR A 1 99 ? 2.030 -4.341 -2.370 1.00 98.50 99 TYR A C 1
ATOM 763 O O . TYR A 1 99 ? 1.512 -5.458 -2.503 1.00 98.50 99 TYR A O 1
ATOM 771 N N . ASN A 1 100 ? 3.331 -4.214 -2.065 1.00 98.12 100 ASN A N 1
ATOM 772 C CA . ASN A 1 100 ? 4.204 -5.387 -1.932 1.00 98.12 100 ASN A CA 1
ATOM 773 C C . ASN A 1 100 ? 3.821 -6.264 -0.730 1.00 98.12 100 ASN A C 1
ATOM 775 O O . ASN A 1 100 ? 4.104 -7.460 -0.759 1.00 98.12 100 ASN A O 1
ATOM 779 N N . LYS A 1 101 ? 3.120 -5.731 0.281 1.00 97.38 101 LYS A N 1
ATOM 780 C CA . LYS A 1 101 ? 2.603 -6.530 1.404 1.00 97.38 101 LYS A CA 1
ATOM 781 C C . LYS A 1 101 ? 1.587 -7.601 0.975 1.00 97.38 101 LYS A C 1
ATOM 783 O O . LYS A 1 101 ? 1.612 -8.699 1.520 1.00 97.38 101 LYS A O 1
ATOM 788 N N . MET A 1 102 ? 0.788 -7.351 -0.071 1.00 97.75 102 MET A N 1
ATOM 789 C CA . MET A 1 102 ? -0.042 -8.382 -0.732 1.00 97.75 102 MET A CA 1
ATOM 790 C C . MET A 1 102 ? 0.751 -9.234 -1.743 1.00 97.75 102 MET A C 1
ATOM 792 O O . MET A 1 102 ? 0.232 -10.173 -2.348 1.00 97.75 102 MET A O 1
ATOM 796 N N . GLY A 1 103 ? 2.014 -8.881 -1.980 1.00 97.88 103 GLY A N 1
ATOM 797 C CA . GLY A 1 103 ? 2.881 -9.470 -2.991 1.00 97.88 103 GLY A CA 1
ATOM 798 C C . GLY A 1 103 ? 2.715 -8.885 -4.394 1.00 97.88 103 GLY A C 1
ATOM 799 O O . GLY A 1 103 ? 3.259 -9.476 -5.329 1.00 97.88 103 GLY A O 1
ATOM 800 N N . ILE A 1 104 ? 1.977 -7.781 -4.570 1.00 98.38 104 ILE A N 1
ATOM 801 C CA . ILE A 1 104 ? 1.827 -7.128 -5.878 1.00 98.38 104 ILE A CA 1
ATOM 802 C C . ILE A 1 104 ? 3.170 -6.478 -6.251 1.00 98.38 104 ILE A C 1
ATOM 804 O O . ILE A 1 104 ? 3.677 -5.673 -5.468 1.00 98.38 104 ILE A O 1
ATOM 808 N N . PRO A 1 105 ? 3.774 -6.827 -7.401 1.00 98.06 105 PRO A N 1
ATOM 809 C CA . PRO A 1 105 ? 5.011 -6.205 -7.869 1.00 98.06 105 PRO A CA 1
ATOM 810 C C . PRO A 1 105 ? 4.755 -4.799 -8.421 1.00 98.06 105 PRO A C 1
ATOM 812 O O . PRO A 1 105 ? 3.654 -4.513 -8.877 1.00 98.06 105 PRO A O 1
ATOM 815 N N . ILE A 1 106 ? 5.777 -3.944 -8.453 1.00 98.31 106 ILE A N 1
ATOM 816 C CA . ILE A 1 106 ? 5.680 -2.583 -9.007 1.00 98.31 106 ILE A CA 1
ATOM 817 C C . ILE A 1 106 ? 6.695 -2.422 -10.131 1.00 98.31 106 ILE A C 1
ATOM 819 O O . ILE A 1 106 ? 7.870 -2.727 -9.954 1.00 98.31 106 ILE A O 1
ATOM 823 N N . LEU A 1 107 ? 6.262 -1.919 -11.282 1.00 97.69 107 LEU A N 1
ATOM 824 C CA . LEU A 1 107 ? 7.167 -1.536 -12.361 1.00 97.69 107 LEU A CA 1
ATOM 825 C C . LEU A 1 107 ? 7.690 -0.130 -12.081 1.00 97.69 107 LEU A C 1
ATOM 827 O O . LEU A 1 107 ? 6.934 0.836 -12.162 1.00 97.69 107 LEU A O 1
ATOM 831 N N . LEU A 1 108 ? 8.970 -0.017 -11.740 1.00 96.31 108 LEU A N 1
ATOM 832 C CA . LEU A 1 108 ? 9.623 1.255 -11.461 1.00 96.31 108 LEU A CA 1
ATOM 833 C C . LEU A 1 108 ? 10.458 1.669 -12.669 1.00 96.31 108 LEU A C 1
ATOM 835 O O . LEU A 1 108 ? 11.457 1.025 -12.988 1.00 96.31 108 LEU A O 1
ATOM 839 N N . GLY A 1 109 ? 10.057 2.756 -13.320 1.00 93.44 109 GLY A N 1
ATOM 840 C CA . GLY A 1 109 ? 10.893 3.453 -14.285 1.00 93.44 109 GLY A CA 1
ATOM 841 C C . GLY A 1 109 ? 11.751 4.499 -13.582 1.00 93.44 109 GLY A C 1
ATOM 842 O O . GLY A 1 109 ? 11.248 5.296 -12.783 1.00 93.44 109 GLY A O 1
ATOM 843 N N . TYR A 1 110 ? 13.038 4.526 -13.903 1.00 90.81 110 TYR A N 1
ATOM 844 C CA . TYR A 1 110 ? 13.988 5.495 -13.369 1.00 90.81 110 TYR A CA 1
ATOM 845 C C . TYR A 1 110 ? 14.917 6.028 -14.457 1.00 90.81 110 TYR A C 1
ATOM 847 O O . TYR A 1 110 ? 15.071 5.436 -15.526 1.00 90.81 110 TYR A O 1
ATOM 855 N N . LYS A 1 111 ? 15.535 7.174 -14.175 1.00 87.19 111 LYS A N 1
ATOM 856 C CA . LYS A 1 111 ? 16.477 7.849 -15.064 1.00 87.19 111 LYS A CA 1
ATOM 857 C C . LYS A 1 111 ? 17.862 7.915 -14.427 1.00 87.19 111 LYS A C 1
ATOM 859 O O . LYS A 1 111 ? 18.005 8.377 -13.295 1.00 87.19 111 LYS A O 1
ATOM 864 N N . MET A 1 112 ? 18.872 7.461 -15.159 1.00 84.56 112 MET A N 1
ATOM 865 C CA . MET A 1 112 ? 20.288 7.539 -14.797 1.00 84.56 112 MET A CA 1
ATOM 866 C C . MET A 1 112 ? 20.901 8.887 -15.223 1.00 84.56 112 MET A C 1
ATOM 868 O O . MET A 1 112 ? 20.337 9.627 -16.033 1.00 84.56 112 MET A O 1
ATOM 872 N N . PHE A 1 113 ? 22.080 9.227 -14.689 1.00 77.38 113 PHE A N 1
ATOM 873 C CA . PHE A 1 113 ? 22.742 10.515 -14.967 1.00 77.38 113 PHE A CA 1
ATOM 874 C C . PHE A 1 113 ? 23.165 10.729 -16.418 1.00 77.38 113 PHE A C 1
ATOM 876 O O . PHE A 1 113 ? 23.206 11.865 -16.882 1.00 77.38 113 PHE A O 1
ATOM 883 N N . ASN A 1 114 ? 23.456 9.656 -17.148 1.00 79.19 114 ASN A N 1
ATOM 884 C CA . ASN A 1 114 ? 23.756 9.716 -18.578 1.00 79.19 114 ASN A CA 1
ATOM 885 C C . ASN A 1 114 ? 22.502 9.961 -19.444 1.00 79.19 114 ASN A C 1
ATOM 887 O O . ASN A 1 114 ? 22.586 9.903 -20.663 1.00 79.19 114 ASN A O 1
ATOM 891 N N . ASN A 1 115 ? 21.367 10.287 -18.814 1.00 76.19 115 ASN A N 1
ATOM 892 C CA . ASN A 1 115 ? 20.034 10.428 -19.391 1.00 76.19 115 ASN A CA 1
ATOM 893 C C . ASN A 1 115 ? 19.368 9.129 -19.857 1.00 76.19 115 ASN A C 1
ATOM 895 O O . ASN A 1 115 ? 18.249 9.208 -20.369 1.00 76.19 115 ASN A O 1
ATOM 899 N N . ASP A 1 116 ? 19.964 7.966 -19.601 1.00 84.50 116 ASP A N 1
ATOM 900 C CA . ASP A 1 116 ? 19.332 6.692 -19.928 1.00 84.50 116 ASP A CA 1
ATOM 901 C C . ASP A 1 116 ? 18.163 6.412 -18.984 1.00 84.50 116 ASP A C 1
ATOM 903 O O . ASP A 1 116 ? 18.236 6.627 -17.770 1.00 84.50 116 ASP A O 1
ATOM 907 N N . THR A 1 117 ? 17.068 5.918 -19.550 1.00 87.19 117 THR A N 1
ATOM 908 C CA . THR A 1 117 ? 15.906 5.455 -18.793 1.00 87.19 117 THR A CA 1
ATOM 909 C C . THR A 1 117 ? 15.896 3.940 -18.739 1.00 87.19 117 THR A C 1
ATOM 911 O O . THR A 1 117 ? 16.091 3.290 -19.764 1.00 87.19 117 THR A O 1
ATOM 914 N N . HIS A 1 118 ? 15.602 3.388 -17.568 1.00 90.38 118 HIS A N 1
ATOM 915 C CA . HIS A 1 118 ? 15.501 1.949 -17.353 1.00 90.38 118 HIS A CA 1
ATOM 916 C C . HIS A 1 118 ? 14.240 1.617 -16.567 1.00 90.38 118 HIS A C 1
ATOM 918 O O . HIS A 1 118 ? 13.670 2.481 -15.896 1.00 90.38 118 HIS A O 1
ATOM 924 N N . MET A 1 119 ? 13.803 0.364 -16.651 1.00 92.50 119 MET A N 1
ATOM 925 C CA . MET A 1 119 ? 12.657 -0.132 -15.902 1.00 92.50 119 MET A CA 1
ATOM 926 C C . MET A 1 119 ? 13.012 -1.430 -15.194 1.00 92.50 119 MET A C 1
ATOM 928 O O . MET A 1 119 ? 13.545 -2.351 -15.804 1.00 92.50 119 MET A O 1
ATOM 932 N N . VAL A 1 120 ? 12.662 -1.506 -13.913 1.00 95.25 120 VAL A N 1
ATOM 933 C CA . VAL A 1 120 ? 12.836 -2.695 -13.072 1.00 95.25 120 VAL A CA 1
ATOM 934 C C . VAL A 1 120 ? 11.516 -3.096 -12.434 1.00 95.25 120 VAL A C 1
ATOM 936 O O . VAL A 1 120 ? 10.576 -2.305 -12.348 1.00 95.25 120 VAL A O 1
ATOM 939 N N . CYS A 1 121 ? 11.438 -4.338 -11.966 1.00 97.50 121 CYS A N 1
ATOM 940 C CA . CYS A 1 121 ? 10.281 -4.840 -11.234 1.00 97.50 121 CYS A CA 1
ATOM 941 C C . CYS A 1 121 ? 10.601 -4.909 -9.737 1.00 97.50 121 CYS A C 1
ATOM 943 O O . CYS A 1 121 ? 11.311 -5.812 -9.305 1.00 97.50 121 CYS A O 1
ATOM 945 N N . ILE A 1 122 ? 10.060 -3.997 -8.932 1.00 98.06 122 ILE A N 1
ATOM 946 C CA . ILE A 1 122 ? 10.139 -4.048 -7.469 1.00 98.06 122 ILE A CA 1
ATOM 947 C C . ILE A 1 122 ? 9.276 -5.199 -6.958 1.00 98.06 122 ILE A C 1
ATOM 949 O O . ILE A 1 122 ? 8.083 -5.288 -7.255 1.00 98.06 122 ILE A O 1
ATOM 953 N N . THR A 1 123 ? 9.885 -6.078 -6.172 1.00 96.50 123 THR A N 1
ATOM 954 C CA . THR A 1 123 ? 9.256 -7.305 -5.655 1.00 96.50 123 THR A CA 1
ATOM 955 C C . THR A 1 123 ? 9.150 -7.350 -4.135 1.00 96.50 123 THR A C 1
ATOM 957 O O . THR A 1 123 ? 8.453 -8.216 -3.606 1.00 96.50 123 THR A O 1
ATOM 960 N N . GLY A 1 124 ? 9.807 -6.431 -3.430 1.00 97.25 124 GLY A N 1
ATOM 961 C CA . GLY A 1 124 ? 9.789 -6.385 -1.976 1.00 97.25 124 GLY A CA 1
ATOM 962 C C . GLY A 1 124 ? 10.626 -5.246 -1.413 1.00 97.25 124 GLY A C 1
ATOM 963 O O . GLY A 1 124 ? 11.123 -4.392 -2.148 1.00 97.25 124 GLY A O 1
ATOM 964 N N . TYR A 1 125 ? 10.773 -5.250 -0.094 1.00 97.50 125 TYR A N 1
ATOM 965 C CA . TYR A 1 125 ? 11.490 -4.226 0.653 1.00 97.50 125 TYR A CA 1
ATOM 966 C C . TYR A 1 125 ? 12.064 -4.793 1.952 1.00 97.50 125 TYR A C 1
ATOM 968 O O . TYR A 1 125 ? 11.582 -5.803 2.471 1.00 97.50 125 TYR A O 1
ATOM 976 N N . LEU A 1 126 ? 13.063 -4.102 2.497 1.00 95.81 126 LEU A N 1
ATOM 977 C CA . LEU A 1 126 ? 13.572 -4.304 3.847 1.00 95.81 126 LEU A CA 1
ATOM 978 C C . LEU A 1 126 ? 13.091 -3.165 4.748 1.00 95.81 126 LEU A C 1
ATOM 980 O O . LEU A 1 126 ? 13.387 -1.993 4.501 1.00 95.81 126 LEU A O 1
ATOM 984 N N . SER A 1 127 ? 12.376 -3.509 5.818 1.00 94.00 127 SER A N 1
ATOM 985 C CA . SER A 1 127 ? 11.944 -2.559 6.848 1.00 94.00 127 SER A CA 1
ATOM 986 C C . SER A 1 127 ? 12.870 -2.584 8.060 1.00 94.00 127 SER A C 1
ATOM 988 O O . SER A 1 127 ? 13.336 -3.633 8.495 1.00 94.00 127 SER A O 1
ATOM 990 N N . GLY A 1 128 ? 13.121 -1.408 8.624 1.00 89.94 128 GLY A N 1
ATOM 991 C CA . GLY A 1 128 ? 13.740 -1.232 9.929 1.00 89.94 128 GLY A CA 1
ATOM 992 C C . GLY A 1 128 ? 12.755 -1.339 11.091 1.00 89.94 128 GLY A C 1
ATOM 993 O O . GLY A 1 128 ? 11.568 -1.613 10.929 1.00 89.94 128 GLY A O 1
ATOM 994 N N . GLU A 1 129 ? 13.268 -1.065 12.287 1.00 84.69 129 GLU A N 1
ATOM 995 C CA . GLU A 1 129 ? 12.468 -0.973 13.507 1.00 84.69 129 GLU A CA 1
ATOM 996 C C . GLU A 1 129 ? 11.724 0.365 13.575 1.00 84.69 129 GLU A C 1
ATOM 998 O O . GLU A 1 129 ? 12.307 1.423 13.331 1.00 84.69 129 GLU A O 1
ATOM 1003 N N . LEU A 1 130 ? 10.457 0.322 13.994 1.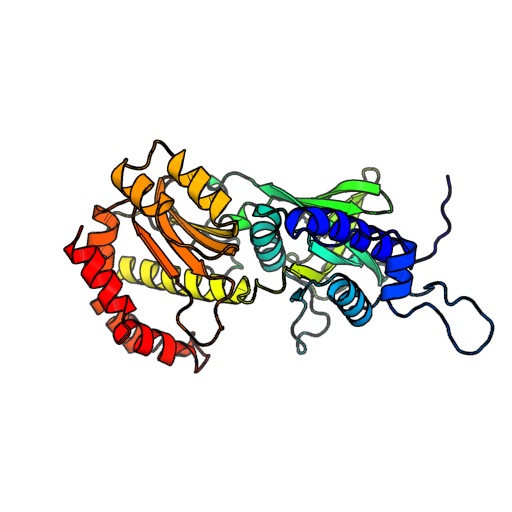00 74.75 130 LEU A N 1
ATOM 1004 C CA . LEU A 1 130 ? 9.618 1.509 14.193 1.00 74.75 130 LEU A CA 1
ATOM 1005 C C . LEU A 1 130 ? 10.221 2.520 15.172 1.00 74.75 130 LEU A C 1
ATOM 1007 O O . LEU A 1 130 ? 10.134 3.721 14.941 1.00 74.75 130 LEU A O 1
ATOM 1011 N N . ASN A 1 131 ? 10.884 2.038 16.226 1.00 60.97 131 ASN A N 1
ATOM 1012 C CA . ASN A 1 131 ? 11.443 2.876 17.292 1.00 60.97 131 ASN A CA 1
ATOM 1013 C C . ASN A 1 131 ? 12.537 3.846 16.804 1.00 60.97 131 ASN A C 1
ATOM 1015 O O . ASN A 1 131 ? 12.929 4.740 17.547 1.00 60.97 131 ASN A O 1
ATOM 1019 N N . LYS A 1 132 ? 13.049 3.660 15.577 1.00 53.22 132 LYS A N 1
ATOM 1020 C CA . LYS A 1 132 ? 14.086 4.503 14.964 1.00 53.22 132 LYS A CA 1
ATOM 1021 C C . LYS A 1 132 ? 13.534 5.532 13.978 1.00 53.22 132 LYS A C 1
ATOM 1023 O O . LYS A 1 132 ? 14.304 6.350 13.483 1.00 53.22 132 LYS A O 1
ATOM 1028 N N . VAL A 1 133 ? 12.232 5.511 13.687 1.00 54.03 133 VAL A N 1
ATOM 1029 C CA . VAL A 1 133 ? 11.595 6.544 12.865 1.00 54.03 133 VAL A CA 1
ATOM 1030 C C . VAL A 1 133 ? 11.311 7.723 13.784 1.00 54.03 133 VAL A C 1
ATOM 1032 O O . VAL A 1 133 ? 10.265 7.794 14.424 1.00 54.03 133 VAL A O 1
ATOM 1035 N N . ALA A 1 134 ? 12.290 8.620 13.910 1.00 46.66 134 ALA A N 1
ATOM 1036 C CA . ALA A 1 134 ? 12.060 9.912 14.534 1.00 46.66 134 ALA A CA 1
ATOM 1037 C C . ALA A 1 134 ? 10.851 10.564 13.848 1.00 46.66 134 ALA A C 1
ATOM 1039 O O . ALA A 1 134 ? 10.751 10.573 12.621 1.00 46.66 134 ALA A O 1
ATOM 1040 N N . THR A 1 135 ? 9.918 11.076 14.645 1.00 45.62 135 THR A N 1
ATOM 1041 C CA . THR A 1 135 ? 8.870 11.977 14.169 1.00 45.62 135 THR A CA 1
ATOM 1042 C C . THR A 1 135 ? 9.550 13.151 13.464 1.00 45.62 135 THR A C 1
ATOM 1044 O O . THR A 1 135 ? 10.100 14.025 14.131 1.00 45.62 135 THR A O 1
ATOM 1047 N N . GLY A 1 136 ? 9.556 13.133 12.133 1.00 43.25 136 GLY A N 1
ATOM 1048 C CA . GLY A 1 136 ? 10.119 14.183 11.295 1.00 43.25 136 GLY A CA 1
ATOM 1049 C C . GLY A 1 136 ? 11.600 13.993 10.961 1.00 43.25 136 GLY A C 1
ATOM 1050 O O . GLY A 1 136 ? 12.485 14.358 11.727 1.00 43.25 136 GLY A O 1
ATOM 1051 N N . ASP A 1 137 ? 11.854 13.591 9.721 1.00 39.50 137 ASP A N 1
ATOM 1052 C CA . ASP A 1 137 ? 13.024 14.015 8.939 1.00 39.50 137 ASP A CA 1
ATOM 1053 C C . ASP A 1 137 ? 12.985 15.522 8.587 1.00 39.50 137 ASP A C 1
ATOM 1055 O O . ASP A 1 137 ? 13.805 16.016 7.819 1.00 39.50 137 ASP A O 1
ATOM 1059 N N . GLY A 1 138 ? 12.046 16.279 9.168 1.00 41.31 138 GLY A N 1
ATOM 1060 C CA . GLY A 1 138 ? 11.868 17.712 8.954 1.00 41.31 138 GLY A CA 1
ATOM 1061 C C . GLY A 1 138 ? 11.181 18.067 7.635 1.00 41.31 138 GLY A C 1
ATOM 1062 O O . GLY A 1 138 ? 10.865 19.240 7.441 1.00 41.31 138 GLY A O 1
ATOM 1063 N N . SER A 1 139 ? 10.910 17.096 6.755 1.00 41.91 139 SER A N 1
ATOM 1064 C CA . SER A 1 139 ? 10.364 17.352 5.416 1.00 41.91 139 SER A CA 1
ATOM 1065 C C . SER A 1 139 ? 8.957 16.811 5.181 1.00 41.91 139 SER A C 1
ATOM 1067 O O . SER A 1 139 ? 8.270 17.264 4.262 1.00 41.91 139 SER A O 1
ATOM 1069 N N . THR A 1 140 ? 8.462 15.912 6.033 1.00 49.56 140 THR A N 1
ATOM 1070 C CA . THR A 1 140 ? 7.113 15.353 5.892 1.00 49.56 140 THR A CA 1
ATOM 1071 C C . THR A 1 140 ? 6.091 16.065 6.785 1.00 49.56 140 THR A C 1
ATOM 1073 O O . THR A 1 140 ? 6.221 16.140 8.002 1.00 49.56 140 THR A O 1
ATOM 1076 N N . SER A 1 141 ? 5.014 16.579 6.180 1.00 56.09 141 SER A N 1
ATOM 1077 C CA . SER A 1 141 ? 3.877 17.218 6.870 1.00 56.09 141 SER A CA 1
ATOM 1078 C C . SER A 1 141 ? 2.959 16.217 7.598 1.00 56.09 141 SER A C 1
ATOM 1080 O O . SER A 1 141 ? 1.762 16.467 7.746 1.00 56.09 141 SER A O 1
ATOM 1082 N N . GLU A 1 142 ? 3.466 15.034 7.945 1.00 63.50 142 GLU A N 1
ATOM 1083 C CA . GLU A 1 142 ? 2.692 13.955 8.557 1.00 63.50 142 GLU A CA 1
ATOM 1084 C C . GLU A 1 142 ? 2.632 14.169 10.071 1.00 63.50 142 GLU A C 1
ATOM 1086 O O . GLU A 1 142 ? 3.661 14.291 10.730 1.00 63.50 142 GLU A O 1
ATOM 1091 N N . SER A 1 143 ? 1.425 14.202 10.644 1.00 64.62 143 SER A N 1
ATOM 1092 C CA . SER A 1 143 ? 1.254 14.388 12.093 1.00 64.62 143 SER A CA 1
ATOM 1093 C C . SER A 1 143 ? 1.565 13.129 12.913 1.00 64.62 143 SER A C 1
ATOM 1095 O O . SER A 1 143 ? 1.679 13.203 14.134 1.00 64.62 143 SER A O 1
ATOM 1097 N N . MET A 1 144 ? 1.692 11.964 12.266 1.00 79.12 144 MET A N 1
ATOM 1098 C CA . MET A 1 144 ? 1.899 10.663 12.909 1.00 79.12 144 MET A CA 1
ATOM 1099 C C . MET A 1 144 ? 2.869 9.788 12.119 1.00 79.12 144 MET A C 1
ATOM 1101 O O . MET A 1 144 ? 3.031 9.962 10.913 1.00 79.12 144 MET A O 1
ATOM 1105 N N . ALA A 1 145 ? 3.476 8.810 12.795 1.00 88.31 145 ALA A N 1
ATOM 1106 C CA . ALA A 1 145 ? 4.364 7.857 12.148 1.00 88.31 145 ALA A CA 1
ATOM 1107 C C . ALA A 1 145 ? 3.582 6.849 11.290 1.00 88.31 145 ALA A C 1
ATOM 1109 O O . ALA A 1 145 ? 2.482 6.412 11.640 1.00 88.31 145 ALA A O 1
ATOM 1110 N N . PHE A 1 146 ? 4.196 6.409 10.194 1.00 91.75 146 PHE A N 1
ATOM 1111 C CA . PHE A 1 146 ? 3.672 5.351 9.340 1.00 91.75 146 PHE A CA 1
ATOM 1112 C C . PHE A 1 146 ? 4.695 4.232 9.153 1.00 91.75 146 PHE A C 1
ATOM 1114 O O . PHE A 1 146 ? 5.896 4.476 9.039 1.00 91.75 146 PHE A O 1
ATOM 1121 N N . GLN A 1 147 ? 4.216 2.993 9.048 1.00 94.06 147 GLN A N 1
ATOM 1122 C CA . GLN A 1 147 ? 5.069 1.815 8.895 1.00 94.06 147 GLN A CA 1
ATOM 1123 C C . GLN A 1 147 ? 5.927 1.873 7.622 1.00 94.06 147 GLN A C 1
ATOM 1125 O O . GLN A 1 147 ? 7.069 1.418 7.642 1.00 94.06 147 GLN A O 1
ATOM 1130 N N . HIS A 1 148 ? 5.439 2.480 6.534 1.00 93.88 148 HIS A N 1
ATOM 1131 C CA . HIS A 1 148 ? 6.211 2.617 5.293 1.00 93.88 148 HIS A CA 1
ATOM 1132 C C . HIS A 1 148 ? 7.480 3.472 5.464 1.00 93.88 148 HIS A C 1
ATOM 1134 O O . HIS A 1 148 ? 8.464 3.243 4.761 1.00 93.88 148 HIS A O 1
ATOM 1140 N N . ASN A 1 149 ? 7.516 4.387 6.442 1.00 91.25 149 ASN A N 1
ATOM 1141 C CA . ASN A 1 149 ? 8.701 5.206 6.729 1.00 91.25 149 ASN A CA 1
ATOM 1142 C C . ASN A 1 149 ? 9.874 4.363 7.255 1.00 91.25 149 ASN A C 1
ATOM 1144 O O . ASN A 1 149 ? 11.026 4.775 7.149 1.00 91.25 149 ASN A O 1
ATOM 1148 N N . THR A 1 150 ? 9.606 3.147 7.747 1.00 92.38 150 THR A N 1
ATOM 1149 C CA . THR A 1 150 ? 10.650 2.207 8.184 1.00 92.38 150 THR A CA 1
ATOM 1150 C C . THR A 1 150 ? 11.421 1.568 7.033 1.00 92.38 150 THR A C 1
ATOM 1152 O O . THR A 1 150 ? 12.440 0.931 7.294 1.00 92.38 150 THR A O 1
ATOM 1155 N N . ILE A 1 151 ? 10.959 1.679 5.782 1.00 93.88 151 ILE A N 1
ATOM 1156 C CA . ILE A 1 151 ? 11.649 1.066 4.642 1.00 93.88 151 ILE A CA 1
ATOM 1157 C C . ILE A 1 151 ? 13.051 1.666 4.506 1.00 93.88 151 ILE A C 1
ATOM 1159 O O . ILE A 1 151 ? 13.213 2.887 4.398 1.00 93.88 151 ILE A O 1
ATOM 1163 N N . LYS A 1 152 ? 14.047 0.779 4.486 1.00 92.62 152 LYS A N 1
ATOM 1164 C CA . LYS A 1 152 ? 15.467 1.089 4.287 1.00 92.62 152 LYS A CA 1
ATOM 1165 C C . LYS A 1 152 ? 15.924 0.808 2.864 1.00 92.62 152 LYS A C 1
ATOM 1167 O O . LYS A 1 152 ? 16.682 1.594 2.318 1.00 92.62 152 LYS A O 1
ATOM 1172 N N . GLU A 1 153 ? 15.441 -0.285 2.283 1.00 94.62 153 GLU A N 1
ATOM 1173 C CA . GLU A 1 153 ? 15.855 -0.760 0.961 1.00 94.62 153 GLU A CA 1
ATOM 1174 C C . GLU A 1 153 ? 14.654 -1.346 0.212 1.00 94.62 153 GLU A C 1
ATOM 1176 O O . GLU A 1 153 ? 13.725 -1.878 0.831 1.00 94.62 153 GLU A O 1
ATOM 1181 N N . LEU A 1 154 ? 14.676 -1.271 -1.118 1.00 96.81 154 LEU A N 1
ATOM 1182 C CA . LEU A 1 154 ? 13.776 -2.015 -2.002 1.00 96.81 154 LEU A CA 1
ATOM 1183 C C . LEU A 1 154 ? 14.542 -3.138 -2.701 1.00 96.81 154 LEU A C 1
ATOM 1185 O O . LEU A 1 154 ? 15.728 -2.998 -2.973 1.00 96.81 154 LEU A O 1
ATOM 1189 N N . TYR A 1 155 ? 13.842 -4.214 -3.057 1.00 96.81 155 TYR A N 1
ATOM 1190 C CA . TYR A 1 155 ? 14.401 -5.313 -3.843 1.00 96.81 155 TYR A CA 1
ATOM 1191 C C . TYR A 1 155 ? 13.743 -5.395 -5.211 1.00 96.81 155 TYR A C 1
ATOM 1193 O O . TYR A 1 155 ? 12.517 -5.535 -5.322 1.00 96.81 155 TYR A O 1
ATOM 1201 N N . ALA A 1 156 ? 14.564 -5.362 -6.252 1.00 96.06 156 ALA A N 1
ATOM 1202 C CA . ALA A 1 156 ? 14.127 -5.340 -7.633 1.00 96.06 156 ALA A CA 1
ATOM 1203 C C . ALA A 1 156 ? 14.626 -6.549 -8.425 1.00 96.06 156 ALA A C 1
ATOM 1205 O O . ALA A 1 156 ? 15.664 -7.138 -8.137 1.00 96.06 156 ALA A O 1
ATOM 1206 N N . HIS A 1 157 ? 13.874 -6.913 -9.456 1.00 94.00 157 HIS A N 1
ATOM 1207 C CA . HIS A 1 157 ? 14.373 -7.729 -10.548 1.00 94.00 157 HIS A CA 1
ATOM 1208 C C . HIS A 1 157 ? 14.850 -6.802 -11.664 1.00 94.00 157 HIS A C 1
ATOM 1210 O O . HIS A 1 157 ? 14.046 -6.055 -12.234 1.00 94.00 157 HIS A O 1
ATOM 1216 N N . ASN A 1 158 ? 16.136 -6.894 -11.985 1.00 89.81 158 ASN A N 1
ATOM 1217 C CA . ASN A 1 158 ? 16.784 -6.148 -13.054 1.00 89.81 158 ASN A CA 1
ATOM 1218 C C . ASN A 1 158 ? 17.364 -7.135 -14.067 1.00 89.81 158 ASN A C 1
ATOM 1220 O O . ASN A 1 158 ? 17.924 -8.161 -13.694 1.00 89.81 158 ASN A O 1
ATOM 1224 N N . ASP A 1 159 ? 17.190 -6.870 -15.354 1.00 86.56 159 ASP A N 1
ATOM 1225 C CA . ASP A 1 159 ? 17.698 -7.730 -16.423 1.00 86.56 159 ASP A CA 1
ATOM 1226 C C . ASP A 1 159 ? 19.226 -7.698 -16.540 1.00 86.56 159 ASP A C 1
ATOM 1228 O O . ASP A 1 159 ? 19.812 -8.681 -16.981 1.00 86.56 159 ASP A O 1
ATOM 1232 N N . GLN A 1 160 ? 19.868 -6.614 -16.097 1.00 83.38 160 GLN A N 1
ATOM 1233 C CA . GLN A 1 160 ? 21.326 -6.469 -16.148 1.00 83.38 160 GLN A CA 1
ATOM 1234 C C . GLN A 1 160 ? 22.051 -7.184 -14.999 1.00 83.38 160 GLN A C 1
ATOM 1236 O O . GLN A 1 160 ? 23.186 -7.621 -15.174 1.00 83.38 160 GLN A O 1
ATOM 1241 N N . PHE A 1 161 ? 21.410 -7.310 -13.833 1.00 83.50 161 PHE A N 1
ATOM 1242 C CA . PHE A 1 161 ? 22.062 -7.794 -12.603 1.00 83.50 161 PHE A CA 1
ATOM 1243 C C . PHE A 1 161 ? 21.414 -9.048 -12.020 1.00 83.50 161 PHE A C 1
ATOM 1245 O O . PHE A 1 161 ? 22.070 -9.812 -11.316 1.00 83.50 161 PHE A O 1
ATOM 1252 N N . GLY A 1 162 ? 20.142 -9.288 -12.340 1.00 84.62 162 GLY A N 1
ATOM 1253 C CA . GLY A 1 162 ? 19.374 -10.426 -11.864 1.00 84.62 162 GLY A CA 1
ATOM 1254 C C . GLY A 1 162 ? 18.337 -10.071 -10.791 1.00 84.62 162 GLY A C 1
ATOM 1255 O O . GLY A 1 162 ? 17.954 -8.908 -10.611 1.00 84.62 162 GLY A O 1
ATOM 1256 N N . PRO A 1 163 ? 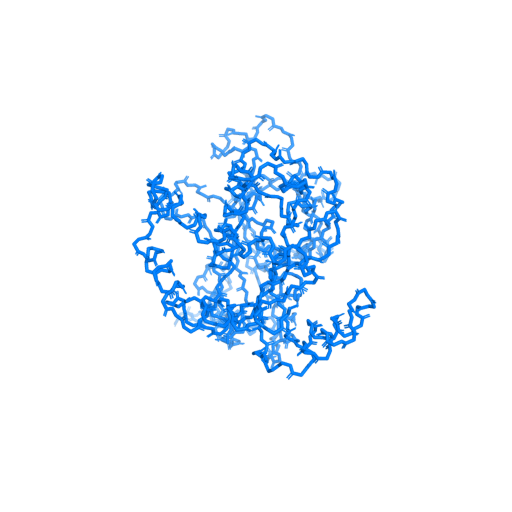17.804 -11.096 -10.108 1.00 87.62 163 PRO A N 1
ATOM 1257 C CA . PRO A 1 163 ? 16.796 -10.917 -9.075 1.00 87.62 163 PRO A CA 1
ATOM 1258 C C . PRO A 1 163 ? 17.407 -10.390 -7.768 1.00 87.62 163 PRO A C 1
ATOM 1260 O O . PRO A 1 163 ? 18.539 -10.717 -7.424 1.00 87.62 163 PRO A O 1
ATOM 1263 N N . TYR A 1 164 ? 16.596 -9.660 -6.998 1.00 89.38 164 TYR A N 1
ATOM 1264 C CA . TYR A 1 164 ? 16.925 -9.139 -5.664 1.00 89.38 164 TYR A CA 1
ATOM 1265 C C . TYR A 1 164 ? 18.027 -8.073 -5.629 1.00 89.38 164 TYR A C 1
ATOM 1267 O O . TYR A 1 164 ? 18.687 -7.905 -4.605 1.00 89.38 164 TYR A O 1
ATOM 1275 N N . GLU A 1 165 ? 18.193 -7.311 -6.711 1.00 92.12 165 GLU A N 1
ATOM 1276 C CA . GLU A 1 165 ? 19.028 -6.112 -6.679 1.00 92.12 165 GLU A CA 1
ATOM 1277 C C . GLU A 1 165 ? 18.491 -5.140 -5.617 1.00 92.12 165 GLU A C 1
ATOM 1279 O O . GLU A 1 165 ? 17.294 -4.828 -5.606 1.00 92.12 165 GLU A O 1
ATOM 1284 N N . SER A 1 166 ? 19.366 -4.695 -4.710 1.00 92.94 166 SER A N 1
ATOM 1285 C CA . SER A 1 166 ? 19.002 -3.752 -3.650 1.00 92.94 166 SER A CA 1
ATOM 1286 C C . SER A 1 166 ? 19.054 -2.313 -4.161 1.00 92.94 166 SER A C 1
ATOM 1288 O O . SER A 1 166 ? 20.013 -1.898 -4.822 1.00 92.94 166 SER A O 1
ATOM 1290 N N . ILE A 1 167 ? 18.008 -1.560 -3.829 1.00 93.19 167 ILE A N 1
ATOM 1291 C CA . ILE A 1 167 ? 17.869 -0.132 -4.090 1.00 93.19 167 ILE A CA 1
ATOM 1292 C C . ILE A 1 167 ? 17.805 0.587 -2.745 1.00 93.19 167 ILE A C 1
ATOM 1294 O O . ILE A 1 167 ? 16.855 0.407 -1.978 1.00 93.19 167 ILE A O 1
ATOM 1298 N N . ASP A 1 168 ? 18.794 1.433 -2.486 1.00 91.38 168 ASP A N 1
ATOM 1299 C CA . ASP A 1 168 ? 18.935 2.195 -1.248 1.00 91.38 168 ASP A CA 1
ATOM 1300 C C . ASP A 1 168 ? 18.444 3.646 -1.429 1.00 91.38 168 ASP A C 1
ATOM 1302 O O . ASP A 1 168 ? 18.599 4.255 -2.494 1.00 91.38 168 ASP A O 1
ATOM 1306 N N . PHE A 1 169 ? 17.859 4.207 -0.371 1.00 85.69 169 PHE A N 1
ATOM 1307 C CA . PHE A 1 169 ? 17.419 5.603 -0.282 1.00 85.69 169 PHE A CA 1
ATOM 1308 C C . PHE A 1 169 ? 18.495 6.540 0.310 1.00 85.69 169 PHE A C 1
ATOM 1310 O O . PHE A 1 169 ? 18.353 7.760 0.259 1.00 85.69 169 PHE A O 1
ATOM 1317 N N . SER A 1 170 ? 19.570 6.003 0.893 1.00 68.81 170 SER A N 1
ATOM 1318 C CA . SER A 1 170 ? 20.602 6.728 1.643 1.00 68.81 170 SER A CA 1
ATOM 1319 C C . SER A 1 170 ? 21.662 7.375 0.741 1.00 68.81 170 SER A C 1
ATOM 1321 O O . SER A 1 170 ? 22.865 7.131 0.835 1.00 68.81 170 SER A O 1
ATOM 1323 N N . VAL A 1 171 ? 21.234 8.263 -0.156 1.00 63.06 171 VAL A N 1
ATOM 1324 C CA . VAL A 1 171 ? 22.171 8.993 -1.016 1.00 63.06 171 VAL A CA 1
ATOM 1325 C C . VAL A 1 171 ? 22.612 10.295 -0.348 1.00 63.06 171 VAL A C 1
ATOM 1327 O O . VAL A 1 171 ? 21.926 11.312 -0.406 1.00 63.06 171 VAL A O 1
ATOM 1330 N N . SER A 1 172 ? 23.805 10.287 0.249 1.00 52.84 172 SER A N 1
ATOM 1331 C CA . SER A 1 172 ? 24.488 11.502 0.711 1.00 52.84 172 SER A CA 1
ATOM 1332 C C . SER A 1 172 ? 25.510 11.966 -0.336 1.00 52.84 172 SER A C 1
ATOM 1334 O O . SER A 1 172 ? 26.450 11.253 -0.683 1.00 52.84 172 SER A O 1
ATOM 1336 N N . GLY A 1 173 ? 25.333 13.171 -0.891 1.00 53.03 173 GLY A N 1
ATOM 1337 C CA . GLY A 1 173 ? 26.329 13.742 -1.804 1.00 53.03 173 GLY A CA 1
ATOM 1338 C C . GLY A 1 173 ? 25.945 15.069 -2.463 1.00 53.03 173 GLY A C 1
ATOM 1339 O O . GLY A 1 173 ? 25.041 15.129 -3.292 1.00 53.03 173 GLY A O 1
ATOM 1340 N N . ASN A 1 174 ? 26.720 16.125 -2.189 1.00 52.22 174 ASN A N 1
ATOM 1341 C CA . ASN A 1 174 ? 26.529 17.479 -2.743 1.00 52.22 174 ASN A CA 1
ATOM 1342 C C . ASN A 1 174 ? 26.744 17.596 -4.266 1.00 52.22 174 ASN A C 1
ATOM 1344 O O . ASN A 1 174 ? 26.328 18.583 -4.869 1.00 52.22 174 ASN A O 1
ATOM 1348 N N . LYS A 1 175 ? 27.392 16.621 -4.921 1.00 53.22 175 LYS A N 1
ATOM 1349 C CA . LYS A 1 175 ? 27.688 16.698 -6.367 1.00 53.22 175 LYS A CA 1
ATOM 1350 C C . LYS A 1 175 ? 26.437 16.595 -7.253 1.00 53.22 175 LYS A C 1
ATOM 1352 O O . LYS A 1 175 ? 26.472 17.050 -8.392 1.00 53.22 175 LYS A O 1
ATOM 1357 N N . TYR A 1 176 ? 25.340 16.047 -6.731 1.00 51.94 176 TYR A N 1
ATOM 1358 C CA . TYR A 1 176 ? 24.208 15.569 -7.534 1.00 51.94 176 TYR A CA 1
ATOM 1359 C C . TYR A 1 176 ? 22.997 16.512 -7.562 1.00 51.94 176 TYR A C 1
ATOM 1361 O O . TYR A 1 176 ? 22.140 16.396 -8.435 1.00 51.94 176 TYR A O 1
ATOM 1369 N N . GLN A 1 177 ? 22.977 17.522 -6.689 1.00 54.72 177 GLN A N 1
ATOM 1370 C CA . GLN A 1 177 ? 21.909 18.527 -6.601 1.00 54.72 177 GLN A CA 1
ATOM 1371 C C . GLN A 1 177 ? 21.820 19.423 -7.854 1.00 54.72 177 GLN A C 1
ATOM 1373 O O . GLN A 1 177 ? 20.759 19.951 -8.178 1.00 54.72 177 GLN A O 1
ATOM 1378 N N . LYS A 1 178 ? 22.928 19.559 -8.602 1.00 54.78 178 LYS A N 1
ATOM 1379 C CA . LYS A 1 178 ? 23.022 20.417 -9.796 1.00 54.78 178 LYS A CA 1
ATOM 1380 C C . LYS A 1 178 ? 22.406 19.816 -11.066 1.00 54.78 178 LYS A C 1
ATOM 1382 O O . LYS A 1 178 ? 22.113 20.569 -11.985 1.00 54.78 178 LYS A O 1
ATOM 1387 N N . PHE A 1 179 ? 22.230 18.493 -11.150 1.00 53.22 179 PHE A N 1
ATOM 1388 C CA . PHE A 1 179 ? 21.864 17.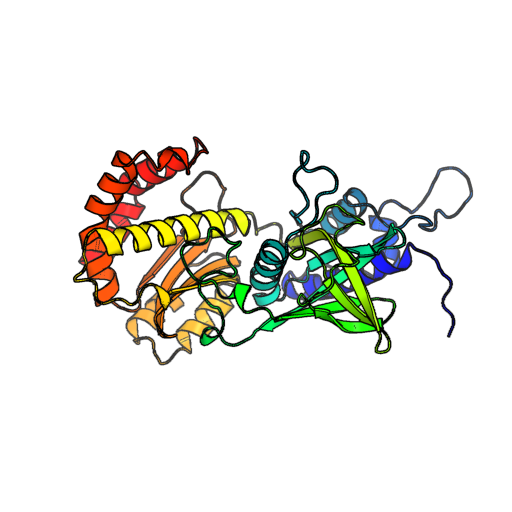833 -12.415 1.00 53.22 179 PHE A CA 1
ATOM 1389 C C . PHE A 1 179 ? 20.359 17.859 -12.717 1.00 53.22 179 PHE A C 1
ATOM 1391 O O . PHE A 1 179 ? 19.964 17.761 -13.875 1.00 53.22 179 PHE A O 1
ATOM 1398 N N . ILE A 1 180 ? 19.515 17.979 -11.688 1.00 53.75 180 ILE A N 1
ATOM 1399 C CA . ILE A 1 180 ? 18.051 17.879 -11.830 1.00 53.75 180 ILE A CA 1
ATOM 1400 C C . ILE A 1 180 ? 17.338 19.010 -11.055 1.00 53.75 180 ILE A C 1
ATOM 1402 O O . ILE A 1 180 ? 16.118 19.028 -10.974 1.00 53.75 180 ILE A O 1
ATOM 1406 N N . ASN A 1 181 ? 18.073 19.961 -10.450 1.00 56.34 181 ASN A N 1
ATOM 1407 C CA . ASN A 1 181 ? 17.541 20.841 -9.388 1.00 56.34 181 ASN A CA 1
ATOM 1408 C C . ASN A 1 181 ? 16.745 20.053 -8.329 1.00 56.34 181 ASN A C 1
ATOM 1410 O O . ASN A 1 181 ? 15.829 20.578 -7.697 1.00 56.34 181 ASN A O 1
ATOM 1414 N N . ALA A 1 182 ? 17.057 18.766 -8.175 1.00 52.19 182 ALA A N 1
ATOM 1415 C CA . ALA A 1 182 ? 16.279 17.864 -7.361 1.00 52.19 182 ALA A CA 1
ATOM 1416 C C . ALA A 1 182 ? 16.874 17.833 -5.955 1.00 52.19 182 ALA A C 1
ATOM 1418 O O . ALA A 1 182 ? 18.095 17.807 -5.768 1.00 52.19 182 ALA A O 1
ATOM 1419 N N . GLN A 1 183 ? 15.993 17.891 -4.962 1.00 57.53 183 GLN A N 1
ATOM 1420 C CA . GLN A 1 183 ? 16.358 17.763 -3.556 1.00 57.53 183 GLN A CA 1
ATOM 1421 C C . GLN A 1 183 ? 16.924 16.354 -3.292 1.00 57.53 183 GLN A C 1
ATOM 1423 O O . GLN A 1 183 ? 16.693 15.433 -4.069 1.00 57.53 183 GLN A O 1
ATOM 1428 N N . GLN A 1 184 ? 17.692 16.166 -2.215 1.00 56.53 184 GLN A N 1
ATOM 1429 C CA . GLN A 1 184 ? 18.312 14.862 -1.905 1.00 56.53 184 GLN A CA 1
ATOM 1430 C C . GLN A 1 184 ? 17.283 13.719 -1.752 1.00 56.53 184 GLN A C 1
ATOM 1432 O O . GLN A 1 184 ? 17.609 12.563 -1.999 1.00 56.53 184 GLN A O 1
ATOM 1437 N N . GLU A 1 185 ? 16.024 14.049 -1.456 1.00 62.00 185 GLU A N 1
ATOM 1438 C CA . GLU A 1 185 ? 14.899 13.142 -1.166 1.00 62.00 185 GLU A CA 1
ATOM 1439 C C . GLU A 1 185 ? 14.337 12.360 -2.370 1.00 62.00 185 GLU A C 1
ATOM 1441 O O . GLU A 1 185 ? 13.223 11.831 -2.319 1.00 62.00 185 GLU A O 1
ATOM 1446 N N . VAL A 1 186 ? 15.064 12.324 -3.488 1.00 76.38 186 VAL A N 1
ATOM 1447 C CA . VAL A 1 186 ? 14.617 11.668 -4.729 1.00 76.38 186 VAL A CA 1
ATOM 1448 C C . VAL A 1 186 ? 15.670 10.745 -5.346 1.00 76.38 186 VAL A C 1
ATOM 1450 O O . VAL A 1 186 ? 15.379 10.050 -6.315 1.00 76.38 186 VAL A O 1
ATOM 1453 N N . LEU A 1 187 ? 16.901 10.730 -4.823 1.00 82.50 187 LEU A N 1
ATOM 1454 C CA . LEU A 1 187 ? 17.997 9.941 -5.391 1.00 82.50 187 LEU A CA 1
ATOM 1455 C C . LEU A 1 187 ? 17.936 8.492 -4.899 1.00 82.50 187 LEU A C 1
ATOM 1457 O O . LEU A 1 187 ? 17.894 8.246 -3.700 1.00 82.50 187 LEU A O 1
ATOM 1461 N N . LEU A 1 188 ? 17.961 7.533 -5.816 1.00 84.06 188 LEU A N 1
ATOM 1462 C CA . LEU A 1 188 ? 18.049 6.103 -5.521 1.00 84.06 188 LEU A CA 1
ATOM 1463 C C . LEU A 1 188 ? 19.457 5.605 -5.820 1.00 84.06 188 LEU A C 1
ATOM 1465 O O . LEU A 1 188 ? 20.020 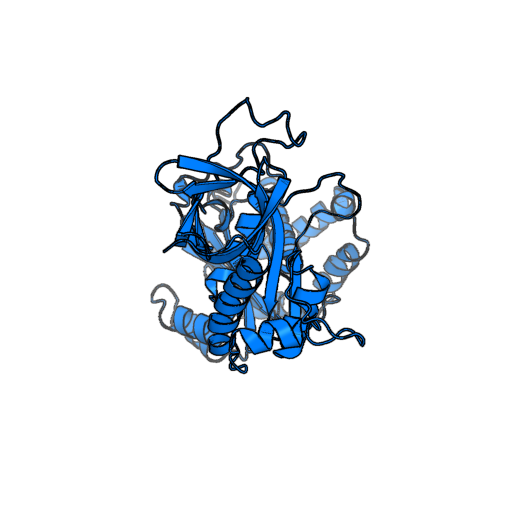5.991 -6.845 1.00 84.06 188 LEU A O 1
ATOM 1469 N N . SER A 1 189 ? 20.006 4.734 -4.974 1.00 86.12 189 SER A N 1
ATOM 1470 C CA . SER A 1 189 ? 21.291 4.071 -5.214 1.00 86.12 189 SER A CA 1
ATOM 1471 C C . SER A 1 189 ? 21.095 2.601 -5.544 1.00 86.12 189 SER A C 1
ATOM 1473 O O . SER A 1 189 ? 20.486 1.870 -4.772 1.00 86.12 189 SER A O 1
ATOM 1475 N N . PHE A 1 190 ? 21.656 2.171 -6.668 1.00 84.50 190 PHE A N 1
ATOM 1476 C CA . PHE A 1 190 ? 21.720 0.782 -7.101 1.00 84.50 190 PHE A CA 1
ATOM 1477 C C . PHE A 1 190 ? 23.131 0.255 -6.835 1.00 84.50 190 PHE A C 1
ATOM 1479 O O . PHE A 1 190 ? 24.118 0.881 -7.245 1.00 84.50 190 PHE A O 1
ATOM 1486 N N . GLN A 1 191 ? 23.227 -0.875 -6.136 1.00 78.38 191 GLN A N 1
ATOM 1487 C CA . GLN A 1 191 ? 24.494 -1.553 -5.862 1.00 78.38 191 GLN A CA 1
ATOM 1488 C C . GLN A 1 191 ? 24.866 -2.450 -7.043 1.00 78.38 191 GLN A C 1
ATOM 1490 O O . GLN A 1 191 ? 24.396 -3.578 -7.157 1.00 78.38 191 GLN A O 1
ATOM 1495 N N . ILE A 1 192 ? 25.732 -1.941 -7.918 1.00 71.06 192 ILE A N 1
ATOM 1496 C CA . ILE A 1 192 ? 26.118 -2.602 -9.165 1.00 71.06 192 ILE A CA 1
ATOM 1497 C C . ILE A 1 192 ? 27.613 -2.895 -9.127 1.00 71.06 192 ILE A C 1
ATOM 1499 O O . ILE A 1 192 ? 28.426 -1.974 -9.173 1.00 71.06 192 ILE A O 1
ATOM 1503 N N . GLU A 1 193 ? 27.987 -4.176 -9.041 1.00 71.19 193 GLU A N 1
ATOM 1504 C CA . GLU A 1 193 ? 29.395 -4.623 -9.033 1.00 71.19 193 GLU A CA 1
ATOM 1505 C C . GLU A 1 193 ? 30.249 -3.918 -7.954 1.00 71.19 193 GLU A C 1
ATOM 1507 O O . GLU A 1 193 ? 31.400 -3.542 -8.178 1.00 71.19 193 GLU A O 1
ATOM 1512 N N . GLY A 1 194 ? 29.662 -3.663 -6.779 1.00 72.56 194 GLY A N 1
ATOM 1513 C CA . GLY A 1 194 ? 30.314 -2.929 -5.687 1.00 72.56 194 GLY A CA 1
ATOM 1514 C C . GLY A 1 194 ? 30.440 -1.415 -5.914 1.00 72.56 194 GLY A C 1
ATOM 1515 O O . GLY A 1 194 ? 31.072 -0.725 -5.114 1.00 72.56 194 GLY A O 1
ATOM 1516 N N . LYS A 1 195 ? 29.847 -0.877 -6.988 1.00 77.00 195 LYS A N 1
ATOM 1517 C CA . LYS A 1 195 ? 29.737 0.560 -7.258 1.00 77.00 195 LYS A CA 1
ATOM 1518 C C . LYS A 1 195 ? 28.295 1.024 -7.090 1.00 77.00 195 LYS A C 1
ATOM 1520 O O . LYS A 1 195 ? 27.364 0.447 -7.641 1.00 77.00 195 LYS A O 1
ATOM 1525 N N . ASN A 1 196 ? 28.133 2.151 -6.407 1.00 81.50 196 ASN A N 1
ATOM 1526 C CA . ASN A 1 196 ? 26.853 2.840 -6.316 1.00 81.50 196 ASN A CA 1
ATOM 1527 C C . ASN A 1 196 ? 26.574 3.615 -7.606 1.00 81.50 196 ASN A C 1
ATOM 1529 O O . ASN A 1 196 ? 27.256 4.603 -7.895 1.00 81.50 196 ASN A O 1
ATOM 1533 N N . ARG A 1 197 ? 25.558 3.199 -8.367 1.00 84.75 197 ARG A N 1
ATOM 1534 C CA . ARG A 1 197 ? 24.988 4.026 -9.440 1.00 84.75 197 ARG A CA 1
ATOM 1535 C C . ARG A 1 197 ? 23.754 4.727 -8.912 1.00 84.75 197 ARG A C 1
ATOM 1537 O O . ARG A 1 197 ? 22.873 4.075 -8.363 1.00 84.75 197 ARG A O 1
ATOM 1544 N N . GLN A 1 198 ? 23.675 6.042 -9.099 1.00 86.81 198 GLN A N 1
ATOM 1545 C CA . GLN A 1 198 ? 22.500 6.789 -8.661 1.00 86.81 198 GLN A CA 1
ATOM 1546 C C . GLN A 1 198 ? 21.550 7.068 -9.820 1.00 86.81 198 GLN A C 1
ATOM 1548 O O . GLN A 1 198 ? 21.960 7.211 -10.976 1.00 86.81 198 GLN A O 1
ATOM 1553 N N . SER A 1 199 ? 20.270 7.145 -9.491 1.00 88.38 199 SER A N 1
ATOM 1554 C CA . SER A 1 199 ? 19.193 7.430 -10.427 1.00 88.38 199 SER A CA 1
ATOM 1555 C C . SER A 1 199 ? 18.063 8.188 -9.738 1.00 88.38 199 SER A C 1
ATOM 1557 O O . SER A 1 199 ? 18.065 8.348 -8.518 1.00 88.38 199 SER A O 1
ATOM 1559 N N . VAL A 1 200 ? 17.093 8.653 -10.522 1.00 88.06 200 VAL A N 1
ATOM 1560 C CA . VAL A 1 200 ? 15.848 9.226 -10.002 1.00 88.06 200 VAL A CA 1
ATOM 1561 C C . VAL A 1 200 ? 14.635 8.446 -10.500 1.00 88.06 200 VAL A C 1
ATOM 1563 O O . VAL A 1 200 ? 14.568 8.134 -11.693 1.00 88.06 200 VAL A O 1
ATOM 1566 N N . PRO A 1 201 ? 13.658 8.135 -9.636 1.00 91.50 201 PRO A N 1
ATOM 1567 C CA . PRO A 1 201 ? 12.437 7.466 -10.047 1.00 91.50 201 PRO A CA 1
ATOM 1568 C C . PRO A 1 201 ? 11.532 8.461 -10.778 1.00 91.50 201 PRO A C 1
ATOM 1570 O O . PRO A 1 201 ? 11.251 9.555 -10.286 1.00 91.50 201 PRO A O 1
ATOM 1573 N N . ILE A 1 202 ? 11.071 8.077 -11.964 1.00 90.44 202 ILE A N 1
ATOM 1574 C CA . ILE A 1 202 ? 10.240 8.931 -12.826 1.00 90.44 202 IL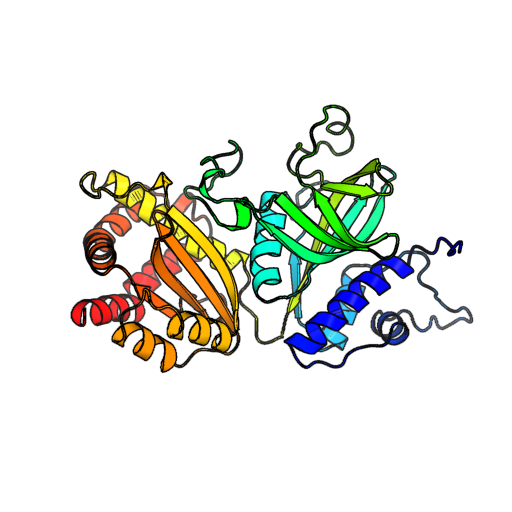E A CA 1
ATOM 1575 C C . ILE A 1 202 ? 8.788 8.459 -12.871 1.00 90.44 202 ILE A C 1
ATOM 1577 O O . ILE A 1 202 ? 7.882 9.274 -13.019 1.00 90.44 202 ILE A O 1
ATOM 1581 N N . ILE A 1 203 ? 8.555 7.152 -12.752 1.00 92.75 203 ILE A N 1
ATOM 1582 C CA . ILE A 1 203 ? 7.225 6.556 -12.860 1.00 92.75 203 ILE A CA 1
ATOM 1583 C C . ILE A 1 203 ? 7.181 5.234 -12.096 1.00 92.75 203 ILE A C 1
ATOM 1585 O O . ILE A 1 203 ? 8.133 4.458 -12.138 1.00 92.75 203 ILE A O 1
ATOM 1589 N N . ALA A 1 204 ? 6.068 4.960 -11.432 1.00 96.06 204 ALA A N 1
ATOM 1590 C CA . ALA A 1 204 ? 5.763 3.675 -10.833 1.00 96.06 204 ALA A CA 1
ATOM 1591 C C . ALA A 1 204 ? 4.394 3.209 -11.335 1.00 96.06 204 ALA A C 1
ATOM 1593 O O . ALA A 1 204 ? 3.396 3.915 -11.199 1.00 96.06 204 ALA A O 1
ATOM 1594 N N . ILE A 1 205 ? 4.355 2.022 -11.937 1.00 97.38 205 ILE A N 1
ATOM 1595 C CA . ILE A 1 205 ? 3.138 1.417 -12.479 1.00 97.38 205 ILE A CA 1
ATOM 1596 C C . ILE A 1 205 ? 2.812 0.185 -11.639 1.00 97.38 205 ILE A C 1
ATOM 1598 O O . ILE A 1 205 ? 3.608 -0.754 -11.553 1.00 97.38 205 ILE A O 1
ATOM 1602 N N . ILE A 1 206 ? 1.636 0.195 -11.018 1.00 98.25 206 ILE A N 1
ATOM 1603 C CA . ILE A 1 206 ? 1.159 -0.871 -10.142 1.00 98.25 206 ILE A CA 1
ATOM 1604 C C . ILE A 1 206 ? 0.074 -1.660 -10.887 1.00 98.25 206 ILE A C 1
ATOM 1606 O O . ILE A 1 206 ? -1.002 -1.110 -11.117 1.00 98.25 206 ILE A O 1
ATOM 1610 N N . PRO A 1 207 ? 0.310 -2.925 -11.271 1.00 98.06 207 PRO A N 1
ATOM 1611 C CA . PRO A 1 207 ? -0.704 -3.785 -11.876 1.00 98.06 207 PRO A CA 1
ATOM 1612 C C . PRO A 1 207 ? -1.728 -4.257 -10.836 1.00 98.06 207 PRO A C 1
ATOM 1614 O O . PRO A 1 207 ? -1.373 -4.774 -9.775 1.00 98.06 207 PRO A O 1
ATOM 1617 N N . LEU A 1 208 ? -3.012 -4.154 -11.158 1.00 98.06 208 LEU A N 1
ATOM 1618 C CA . LEU A 1 208 ? -4.107 -4.461 -10.243 1.00 98.06 208 LEU A CA 1
ATOM 1619 C C . LEU A 1 208 ? -5.152 -5.370 -10.903 1.00 98.06 208 LEU A C 1
ATOM 1621 O O . LEU A 1 208 ? -5.353 -5.368 -12.116 1.00 98.06 208 LEU A O 1
ATOM 1625 N N . ASP A 1 209 ? -5.845 -6.161 -10.085 1.00 97.81 209 ASP A N 1
ATOM 1626 C CA . ASP A 1 209 ? -7.089 -6.819 -10.491 1.00 97.81 209 ASP A CA 1
ATOM 1627 C C . ASP A 1 209 ? -8.158 -5.743 -10.732 1.00 97.81 209 ASP A C 1
ATOM 1629 O O . ASP A 1 209 ? -8.318 -4.838 -9.915 1.00 97.81 209 ASP A O 1
ATOM 1633 N N . LYS A 1 210 ? -8.948 -5.874 -11.804 1.00 95.94 210 LYS A N 1
ATOM 1634 C CA . LYS A 1 210 ? -10.037 -4.943 -12.174 1.00 95.94 210 LYS A CA 1
ATOM 1635 C C . LYS A 1 210 ? -11.088 -4.691 -11.085 1.00 95.94 210 LYS A C 1
ATOM 1637 O O . LYS A 1 210 ? -11.929 -3.796 -11.217 1.00 95.94 210 LYS A O 1
ATOM 1642 N N . LYS A 1 211 ? -11.120 -5.534 -10.052 1.00 96.19 211 LYS A N 1
ATOM 1643 C CA . LYS A 1 211 ? -11.973 -5.349 -8.878 1.00 96.19 211 LYS A CA 1
ATOM 1644 C C . LYS A 1 211 ? -11.414 -4.280 -7.932 1.00 96.19 211 LYS A C 1
ATOM 1646 O O . LYS A 1 211 ? -12.210 -3.537 -7.377 1.00 96.19 211 LYS A O 1
ATOM 1651 N N . ILE A 1 212 ? -10.093 -4.124 -7.836 1.00 96.81 212 ILE A N 1
ATOM 1652 C CA . ILE A 1 212 ? -9.435 -3.095 -7.021 1.00 96.81 212 ILE A CA 1
ATOM 1653 C C . ILE A 1 212 ? -9.592 -1.737 -7.723 1.00 96.81 212 ILE A C 1
ATOM 1655 O O . ILE A 1 212 ? -9.020 -1.498 -8.784 1.00 96.81 212 ILE A O 1
ATOM 1659 N N . ARG A 1 213 ? -10.413 -0.860 -7.143 1.00 94.62 213 ARG A N 1
ATOM 1660 C CA . ARG A 1 213 ? -10.825 0.443 -7.700 1.00 94.62 213 ARG A CA 1
ATOM 1661 C C . ARG A 1 213 ? -10.480 1.632 -6.812 1.00 94.62 213 ARG A C 1
ATOM 1663 O O . ARG A 1 213 ? -10.389 2.742 -7.321 1.00 94.62 213 ARG A O 1
ATOM 1670 N N . VAL A 1 214 ? -10.324 1.402 -5.511 1.00 94.31 214 VAL A N 1
ATOM 1671 C CA . VAL A 1 214 ? -9.890 2.418 -4.546 1.00 94.31 214 VAL A CA 1
ATOM 1672 C C . VAL A 1 214 ? -8.369 2.409 -4.487 1.00 94.31 214 VAL A C 1
ATOM 1674 O O . VAL A 1 214 ? -7.781 1.352 -4.240 1.00 94.31 214 VAL A O 1
ATOM 1677 N N . SER A 1 215 ? -7.740 3.564 -4.693 1.00 94.06 215 SER A N 1
ATOM 1678 C CA . SER A 1 215 ? -6.280 3.670 -4.692 1.00 94.06 215 SER A CA 1
ATOM 1679 C C . SER A 1 215 ? -5.697 3.906 -3.299 1.00 94.06 215 SER A C 1
ATOM 1681 O O . SER A 1 215 ? -6.389 4.359 -2.380 1.00 94.06 215 SER A O 1
ATOM 1683 N N . TYR A 1 216 ? -4.393 3.655 -3.140 1.00 93.75 216 TYR A N 1
ATOM 1684 C CA . TYR A 1 216 ? -3.694 3.947 -1.886 1.00 93.75 216 TYR A CA 1
ATOM 1685 C C . TYR A 1 216 ? -3.855 5.416 -1.472 1.00 93.75 216 TYR A C 1
ATOM 1687 O O . TYR A 1 216 ? -4.111 5.700 -0.304 1.00 93.75 216 TYR A O 1
ATOM 1695 N N . SER A 1 217 ? -3.750 6.356 -2.418 1.00 90.56 217 SER A N 1
ATOM 1696 C CA . SER A 1 217 ? -3.829 7.798 -2.137 1.00 90.56 217 SER A CA 1
ATOM 1697 C C . SER A 1 217 ? -5.155 8.200 -1.473 1.00 90.56 217 SER A C 1
ATOM 1699 O O . SER A 1 217 ? -5.195 9.068 -0.590 1.00 90.56 217 SER A O 1
ATOM 1701 N N . GLU A 1 218 ? -6.249 7.537 -1.849 1.00 90.69 218 GLU A N 1
ATOM 1702 C CA . GLU A 1 218 ? -7.582 7.775 -1.293 1.00 90.69 218 GLU A CA 1
ATOM 1703 C C . GLU A 1 218 ? -7.715 7.233 0.134 1.00 90.69 218 GLU A C 1
ATOM 1705 O O . GLU A 1 218 ? -8.233 7.918 1.027 1.00 90.69 218 GLU A O 1
ATOM 1710 N N . VAL A 1 219 ? -7.189 6.029 0.371 1.00 92.94 219 VAL A N 1
ATOM 1711 C CA . VAL A 1 219 ? -7.143 5.418 1.705 1.00 92.94 219 VAL A CA 1
ATOM 1712 C C . VAL A 1 219 ? -6.241 6.227 2.623 1.00 92.94 219 VAL A C 1
ATOM 1714 O O . VAL A 1 219 ? -6.667 6.627 3.704 1.00 92.94 219 VAL A O 1
ATOM 1717 N N . TYR A 1 220 ? -5.033 6.551 2.171 1.00 91.25 220 TYR A N 1
ATOM 1718 C CA . TYR A 1 220 ? -4.068 7.358 2.906 1.00 91.25 220 TYR A CA 1
ATOM 1719 C C . TYR A 1 220 ? -4.637 8.736 3.261 1.00 91.25 220 TYR A C 1
ATOM 1721 O O . TYR A 1 220 ? -4.538 9.161 4.407 1.00 91.25 220 TYR A O 1
ATOM 1729 N N . SER A 1 221 ? -5.321 9.407 2.327 1.00 86.56 221 SER A N 1
ATOM 1730 C CA . SER A 1 221 ? -6.015 10.672 2.610 1.00 86.56 221 SER A CA 1
ATOM 1731 C C . SER A 1 221 ? -7.053 10.539 3.728 1.00 86.56 221 SER A C 1
ATOM 1733 O O . SER A 1 221 ? -7.212 11.462 4.528 1.00 86.56 221 SER A O 1
ATOM 1735 N N . SER A 1 222 ? -7.765 9.410 3.775 1.00 86.44 222 SER A N 1
ATOM 1736 C CA . SER A 1 222 ? -8.761 9.127 4.812 1.00 86.44 222 SER A CA 1
ATOM 1737 C C . SER A 1 222 ? -8.085 8.876 6.160 1.00 86.44 222 SER A C 1
ATOM 1739 O O . SER A 1 222 ? -8.446 9.511 7.148 1.00 86.44 222 SER A O 1
ATOM 1741 N N . VAL A 1 223 ? -7.058 8.021 6.188 1.00 90.31 223 VAL A N 1
ATOM 1742 C CA . VAL A 1 223 ? -6.264 7.710 7.388 1.00 90.31 223 VAL A CA 1
ATOM 1743 C C . VAL A 1 223 ? -5.607 8.964 7.955 1.00 90.31 223 VAL A C 1
ATOM 1745 O O . VAL A 1 223 ? -5.728 9.221 9.147 1.00 90.31 223 VAL A O 1
ATOM 1748 N N . ASN A 1 224 ? -5.001 9.800 7.111 1.00 85.75 224 ASN A N 1
ATOM 1749 C CA . ASN A 1 224 ? -4.385 11.054 7.540 1.00 85.75 224 ASN A CA 1
ATOM 1750 C C . ASN A 1 224 ? -5.411 12.030 8.145 1.00 85.75 224 ASN A C 1
ATOM 1752 O O . ASN A 1 224 ? -5.104 12.751 9.090 1.00 85.75 224 ASN A O 1
ATOM 1756 N N . GLY A 1 225 ? -6.657 12.014 7.655 1.00 83.19 225 GLY A N 1
ATOM 1757 C CA . GLY A 1 225 ? -7.762 12.740 8.282 1.00 83.19 225 GLY A CA 1
ATOM 1758 C C . GLY A 1 225 ? -8.030 12.279 9.719 1.00 83.19 225 GLY A C 1
ATOM 1759 O O . GLY A 1 225 ? -8.209 13.114 10.601 1.00 83.19 225 GLY A O 1
ATOM 1760 N N . PHE A 1 226 ? -7.992 10.969 9.979 1.00 85.62 226 PHE A N 1
ATOM 1761 C CA . PHE A 1 226 ? -8.107 10.429 11.338 1.00 85.62 226 PHE A CA 1
ATOM 1762 C C . PHE A 1 226 ? -6.877 10.724 12.200 1.00 85.62 226 PHE A C 1
ATOM 1764 O O . PHE A 1 226 ? -7.049 11.088 13.360 1.00 85.62 226 PHE A O 1
ATOM 1771 N N . SER A 1 227 ? -5.661 10.634 11.651 1.00 85.75 227 SER A N 1
ATOM 1772 C CA . SER A 1 227 ? -4.437 11.049 12.353 1.00 85.75 227 SER A CA 1
ATOM 1773 C C . SER A 1 227 ? -4.549 12.483 12.852 1.00 85.75 227 SER A C 1
ATOM 1775 O O . SER A 1 227 ? -4.232 12.777 13.999 1.00 85.75 227 SER A O 1
ATOM 1777 N N . TYR A 1 228 ? -5.065 13.375 12.010 1.00 81.44 228 TYR A N 1
ATOM 1778 C CA . TYR A 1 228 ? -5.283 14.762 12.382 1.00 81.44 228 TYR A CA 1
ATOM 1779 C C . TYR A 1 228 ? -6.351 14.925 13.476 1.00 81.44 228 TYR A C 1
ATOM 1781 O O . TYR A 1 228 ? -6.142 15.667 14.430 1.00 81.44 228 TYR A O 1
ATOM 1789 N N . LEU A 1 229 ? -7.474 14.199 13.396 1.00 82.44 229 LEU A N 1
ATOM 1790 C CA . LEU A 1 229 ? -8.488 14.216 14.461 1.00 82.44 229 LEU A CA 1
ATOM 1791 C C . LEU A 1 229 ? -7.930 13.728 15.805 1.00 82.44 229 LEU A C 1
ATOM 1793 O O . LEU A 1 229 ? -8.286 14.267 16.850 1.00 82.44 229 LEU A O 1
ATOM 1797 N N . PHE A 1 230 ? -7.055 12.723 15.789 1.00 83.94 230 PHE A N 1
ATOM 1798 C CA . PHE A 1 230 ? -6.385 12.248 16.996 1.00 83.94 230 PHE A CA 1
ATOM 1799 C C . PHE A 1 230 ? -5.384 13.262 17.548 1.00 83.94 230 PHE A C 1
ATOM 1801 O O . PHE A 1 230 ? -5.310 13.423 18.763 1.00 83.94 230 PHE A O 1
ATOM 1808 N N . ASP A 1 231 ? -4.678 13.988 16.684 1.00 80.94 231 ASP A N 1
ATOM 1809 C CA . ASP A 1 231 ? -3.801 15.079 17.112 1.00 80.94 231 ASP A CA 1
ATOM 1810 C C . ASP A 1 231 ? -4.607 16.234 17.737 1.00 80.94 231 ASP A C 1
ATOM 1812 O O . ASP A 1 231 ? -4.281 16.702 18.822 1.00 80.94 231 ASP A O 1
ATOM 1816 N N . LEU A 1 232 ? -5.760 16.600 17.163 1.00 80.50 232 LEU A N 1
ATOM 1817 C CA . LEU A 1 232 ? -6.676 17.565 17.788 1.00 80.50 232 LEU A CA 1
ATOM 1818 C C . LEU A 1 232 ? -7.199 17.099 19.155 1.00 80.50 232 LEU A C 1
ATOM 1820 O O . LEU A 1 232 ? -7.425 17.928 20.040 1.00 80.50 232 LEU A O 1
ATOM 1824 N N . ALA A 1 233 ? -7.395 15.790 19.345 1.00 81.19 233 ALA A N 1
ATOM 1825 C CA . ALA A 1 233 ? -7.852 15.227 20.616 1.00 81.19 233 ALA A CA 1
ATOM 1826 C C . ALA A 1 233 ? -6.858 15.471 21.751 1.00 81.19 233 ALA A C 1
ATOM 1828 O O . ALA A 1 233 ? -7.277 15.744 22.876 1.00 81.19 233 ALA A O 1
ATOM 1829 N N . LYS A 1 234 ? -5.558 15.462 21.442 1.00 77.12 234 LYS A N 1
ATOM 1830 C CA . LYS A 1 234 ? -4.487 15.798 22.387 1.00 77.12 234 LYS A CA 1
ATOM 1831 C C . LYS A 1 234 ? -4.635 17.210 22.958 1.00 77.12 234 LYS A C 1
ATOM 1833 O O . LYS A 1 234 ? -4.374 17.423 24.141 1.00 77.12 234 LYS A O 1
ATOM 1838 N N . ASP A 1 235 ? -5.061 18.163 22.133 1.00 75.00 235 ASP A N 1
ATOM 1839 C CA . ASP A 1 235 ? -5.233 19.556 22.554 1.00 75.00 235 ASP A CA 1
ATOM 1840 C C . ASP A 1 235 ? -6.499 19.770 23.383 1.00 75.00 235 ASP A C 1
ATOM 1842 O O . ASP A 1 235 ? -6.530 20.642 24.250 1.00 75.00 235 ASP A O 1
ATOM 1846 N N . VAL A 1 236 ? -7.557 19.012 23.084 1.00 75.31 236 VAL A N 1
ATOM 1847 C CA . VAL A 1 236 ? -8.856 19.141 23.758 1.00 75.31 236 VAL A CA 1
ATOM 1848 C C . VAL A 1 236 ? -8.823 18.509 25.146 1.00 75.31 236 VAL A C 1
ATOM 1850 O O . VAL A 1 236 ? -9.431 19.052 26.066 1.00 75.31 236 VAL A O 1
ATOM 1853 N N . ASP A 1 237 ? -8.104 17.399 25.323 1.00 72.25 237 ASP A N 1
ATOM 1854 C CA . ASP A 1 237 ? -8.046 16.711 26.607 1.00 72.25 237 ASP A CA 1
ATOM 1855 C C . ASP A 1 237 ? -6.637 16.207 26.943 1.00 72.25 237 ASP A C 1
ATOM 1857 O O . ASP A 1 237 ? -6.211 15.121 26.546 1.00 72.25 237 ASP A O 1
ATOM 1861 N N . ARG A 1 238 ? -5.936 16.979 27.781 1.00 71.12 238 ARG A N 1
ATOM 1862 C CA . ARG A 1 238 ? -4.616 16.613 28.320 1.00 71.12 238 ARG A CA 1
ATOM 1863 C C . ARG A 1 238 ? -4.654 15.392 29.249 1.00 71.12 238 ARG A C 1
ATOM 1865 O O . ARG A 1 238 ? -3.594 14.872 29.585 1.00 71.12 238 ARG A O 1
ATOM 1872 N N . THR A 1 239 ? -5.834 14.937 29.681 1.00 69.81 239 THR A N 1
ATOM 1873 C CA . THR A 1 239 ? -5.986 13.722 30.498 1.00 69.81 239 THR A CA 1
ATOM 1874 C C . THR A 1 239 ? -5.960 12.441 29.664 1.00 69.81 239 THR A C 1
ATOM 1876 O O . THR A 1 239 ? -5.825 11.345 30.220 1.00 69.81 239 THR A O 1
ATOM 1879 N N . LEU A 1 240 ? -6.013 12.555 28.329 1.00 67.50 240 LEU A N 1
ATOM 1880 C CA . LEU A 1 240 ? -5.638 11.481 27.420 1.00 67.50 240 LEU A CA 1
ATOM 1881 C C . LEU A 1 240 ? -4.139 11.214 27.591 1.00 67.50 240 LEU A C 1
ATOM 1883 O O . LEU A 1 240 ? -3.305 11.755 26.875 1.00 67.50 240 LEU A O 1
ATOM 1887 N N . ASN A 1 241 ? -3.791 10.357 28.550 1.00 69.62 241 ASN A N 1
ATOM 1888 C CA . ASN A 1 241 ? -2.419 9.940 28.847 1.00 69.62 241 ASN A CA 1
ATOM 1889 C C . ASN A 1 241 ? -1.834 9.013 27.754 1.00 69.62 241 ASN A C 1
ATOM 1891 O O . ASN A 1 241 ? -1.093 8.074 28.042 1.00 69.62 241 ASN A O 1
ATOM 1895 N N . PHE A 1 242 ? -2.232 9.219 26.497 1.00 74.62 242 PHE A N 1
ATOM 1896 C CA . PHE A 1 242 ? -1.692 8.525 25.342 1.00 74.62 242 PHE A CA 1
ATOM 1897 C C . PHE A 1 242 ? -0.471 9.288 24.844 1.00 74.62 242 PHE A C 1
ATOM 1899 O O . PHE A 1 242 ? -0.547 10.473 24.520 1.00 74.62 242 PHE A O 1
ATOM 1906 N N . ASP A 1 243 ? 0.660 8.597 24.727 1.00 77.38 243 ASP A N 1
ATOM 1907 C CA . ASP A 1 243 ? 1.803 9.167 24.030 1.00 77.38 243 ASP A CA 1
ATOM 1908 C C . ASP A 1 243 ? 1.562 9.083 22.519 1.00 77.38 243 ASP A C 1
ATOM 1910 O O . ASP A 1 243 ? 1.912 8.093 21.872 1.00 77.38 243 ASP A O 1
ATOM 1914 N N . PHE A 1 244 ? 0.947 10.122 21.950 1.00 75.69 244 PHE A N 1
ATOM 1915 C CA . PHE A 1 244 ? 0.662 10.213 20.514 1.00 75.69 244 PHE A CA 1
ATOM 1916 C C . PHE A 1 244 ? 1.911 10.074 19.630 1.00 75.69 244 PHE A C 1
ATOM 1918 O O . PHE A 1 244 ? 1.796 9.663 18.480 1.00 75.69 244 PHE A O 1
ATOM 1925 N N . ARG A 1 245 ? 3.120 10.310 20.163 1.00 75.62 245 ARG A N 1
ATOM 1926 C CA . ARG A 1 245 ? 4.382 10.078 19.430 1.00 75.62 245 ARG A CA 1
ATOM 1927 C C . ARG A 1 245 ? 4.636 8.596 19.155 1.00 75.62 245 ARG A C 1
ATOM 1929 O O . ARG A 1 245 ? 5.449 8.259 18.306 1.00 75.62 245 ARG A O 1
ATOM 1936 N N . THR A 1 246 ? 3.944 7.712 19.872 1.00 83.56 246 THR A N 1
ATOM 1937 C CA . THR A 1 246 ? 4.027 6.256 19.698 1.00 83.56 246 THR A CA 1
ATOM 1938 C C . THR A 1 246 ? 2.956 5.703 18.758 1.00 83.56 246 THR A C 1
ATOM 1940 O O . THR A 1 246 ? 2.879 4.485 18.581 1.00 83.56 246 THR A O 1
ATOM 1943 N N . PHE A 1 247 ? 2.121 6.573 18.173 1.00 89.50 247 PHE A N 1
ATOM 1944 C CA . PHE A 1 247 ? 1.095 6.170 17.219 1.00 89.50 247 PHE A CA 1
ATOM 1945 C C . PHE A 1 247 ? 1.760 5.838 15.895 1.00 89.50 247 PHE A C 1
ATOM 1947 O O . PHE A 1 247 ? 2.509 6.643 15.340 1.00 89.50 247 PHE A O 1
ATOM 1954 N N . CYS A 1 248 ? 1.448 4.657 15.377 1.00 92.69 248 CYS A N 1
ATOM 1955 C CA . CYS A 1 248 ? 1.911 4.227 14.076 1.00 92.69 248 CYS A CA 1
ATOM 1956 C C . CYS A 1 248 ? 0.762 3.657 13.253 1.00 92.69 248 CYS A C 1
ATOM 1958 O O . CYS A 1 248 ? 0.066 2.740 13.699 1.00 92.69 248 CYS A O 1
ATOM 1960 N N . TRP A 1 249 ? 0.603 4.182 12.041 1.00 95.25 249 TRP A N 1
ATOM 1961 C CA . TRP A 1 249 ? -0.301 3.632 11.043 1.00 95.25 249 TRP A CA 1
ATOM 1962 C C . TRP A 1 249 ? 0.403 2.640 10.123 1.00 95.25 249 TRP A C 1
ATOM 1964 O O . TRP A 1 249 ? 1.425 2.935 9.505 1.00 95.25 249 TRP A O 1
ATOM 1974 N N . ASP A 1 250 ? -0.208 1.478 9.962 1.00 96.50 250 ASP A N 1
ATOM 1975 C CA . ASP A 1 250 ? 0.169 0.448 9.006 1.00 96.50 250 ASP A CA 1
ATOM 1976 C C . ASP A 1 250 ? -0.943 0.324 7.956 1.00 96.50 250 ASP A C 1
ATOM 1978 O O . ASP A 1 250 ? -2.025 -0.173 8.261 1.00 96.50 250 ASP A O 1
ATOM 1982 N N . VAL A 1 251 ? -0.698 0.825 6.740 1.00 97.62 251 VAL A N 1
ATOM 1983 C CA . VAL A 1 251 ? -1.699 0.905 5.662 1.00 97.62 251 VAL A CA 1
ATOM 1984 C C . VAL A 1 251 ? -1.268 0.051 4.475 1.00 97.62 251 VAL A C 1
ATOM 1986 O O . VAL A 1 251 ? -0.214 0.298 3.888 1.00 97.62 251 VAL A O 1
ATOM 1989 N N . TYR A 1 252 ? -2.075 -0.945 4.115 1.00 98.38 252 TYR A N 1
ATOM 1990 C CA . TYR A 1 252 ? -1.746 -1.906 3.060 1.00 98.38 252 TYR A CA 1
ATOM 1991 C C . TYR A 1 252 ? -2.982 -2.557 2.441 1.00 98.38 252 TYR A C 1
ATOM 1993 O O . TYR A 1 252 ? -4.056 -2.593 3.042 1.00 98.38 252 TYR A O 1
ATOM 2001 N N . LEU A 1 253 ? -2.818 -3.072 1.225 1.00 98.56 253 LEU A N 1
ATOM 2002 C CA . LEU A 1 253 ? -3.815 -3.901 0.558 1.00 98.56 253 LEU A CA 1
ATOM 2003 C C . LEU A 1 253 ? -3.588 -5.368 0.948 1.00 98.56 253 LEU A C 1
ATOM 2005 O O . LEU A 1 253 ? -2.444 -5.804 1.065 1.00 98.56 253 LEU A O 1
ATOM 2009 N N . ASP A 1 254 ? -4.658 -6.140 1.130 1.00 98.44 254 ASP A N 1
ATOM 2010 C CA . ASP A 1 254 ? -4.575 -7.593 1.316 1.00 98.44 254 ASP A CA 1
ATOM 2011 C C . ASP A 1 254 ? -5.842 -8.308 0.807 1.00 98.44 254 ASP A C 1
ATOM 2013 O O . ASP A 1 254 ? -6.878 -7.701 0.506 1.00 98.44 254 ASP A O 1
ATOM 2017 N N . PHE A 1 255 ? -5.778 -9.635 0.736 1.00 98.38 255 PHE A N 1
ATOM 2018 C CA . PHE A 1 255 ? -6.957 -10.480 0.631 1.00 98.38 255 PHE A CA 1
ATOM 2019 C C . PHE A 1 255 ? -7.686 -10.525 1.974 1.00 98.38 255 PHE A C 1
ATOM 2021 O O . PHE A 1 255 ? -7.079 -10.765 3.020 1.00 98.38 255 PHE A O 1
ATOM 2028 N N . SER A 1 256 ? -9.014 -10.416 1.959 1.00 98.12 256 SER A N 1
ATOM 2029 C CA . SER A 1 256 ? -9.798 -10.533 3.196 1.00 98.12 256 SER A CA 1
ATOM 2030 C C . SER A 1 256 ? -9.660 -11.900 3.865 1.00 98.12 256 SER A C 1
ATOM 2032 O O . SER A 1 256 ? -9.749 -11.994 5.086 1.00 98.12 256 SER A O 1
ATOM 2034 N N . SER A 1 257 ? -9.387 -12.960 3.098 1.00 98.12 257 SER A N 1
ATOM 2035 C CA . SER A 1 257 ? -9.087 -14.288 3.642 1.00 98.12 257 SER A CA 1
ATOM 2036 C C . SER A 1 257 ? -7.807 -14.300 4.477 1.00 98.12 257 SER A C 1
ATOM 2038 O O . SER A 1 257 ? -7.807 -14.870 5.565 1.00 98.12 257 SER A O 1
ATOM 2040 N N . ASN A 1 258 ? -6.747 -13.642 3.997 1.00 98.12 258 ASN A N 1
ATOM 2041 C CA . ASN A 1 258 ? -5.468 -13.557 4.700 1.00 98.12 258 ASN A CA 1
ATOM 2042 C C . ASN A 1 258 ? -5.623 -12.736 5.978 1.00 98.12 258 ASN A C 1
ATOM 2044 O O . ASN A 1 258 ? -5.243 -13.196 7.052 1.00 98.12 258 ASN A O 1
ATOM 2048 N N . PHE A 1 259 ? -6.267 -11.570 5.874 1.00 98.06 259 PHE A N 1
ATOM 2049 C CA . PHE A 1 259 ? -6.585 -10.726 7.021 1.00 98.06 259 PHE A CA 1
ATOM 2050 C C . PHE A 1 259 ? -7.353 -11.501 8.102 1.00 98.06 259 PHE A C 1
ATOM 2052 O O . PHE A 1 259 ? -6.942 -11.539 9.262 1.00 98.06 259 PHE A O 1
ATOM 2059 N N . LYS A 1 260 ? -8.438 -12.191 7.724 1.00 98.06 260 LYS A N 1
ATOM 2060 C CA . LYS A 1 260 ? -9.226 -13.010 8.655 1.00 98.06 260 LYS A CA 1
ATOM 2061 C C . LYS A 1 260 ? -8.397 -14.113 9.296 1.00 98.06 260 LYS A C 1
ATOM 2063 O O . LYS A 1 260 ? -8.492 -14.308 10.504 1.00 98.06 260 LYS A O 1
ATOM 2068 N N . GLN A 1 261 ? -7.593 -14.826 8.510 1.00 98.00 261 GLN A N 1
ATOM 2069 C CA . GLN A 1 261 ? -6.735 -15.891 9.020 1.00 98.00 261 GLN A CA 1
ATOM 2070 C C . GLN A 1 261 ? -5.749 -15.352 10.062 1.00 98.00 261 GLN A C 1
ATOM 2072 O O . GLN A 1 261 ? -5.662 -15.911 11.153 1.00 98.00 261 GLN A O 1
ATOM 2077 N N . GLN A 1 262 ? -5.077 -14.237 9.762 1.00 96.81 262 GLN A N 1
ATOM 2078 C CA . GLN A 1 262 ? -4.148 -13.587 10.687 1.00 96.81 262 GLN A CA 1
ATOM 2079 C C . GLN A 1 262 ? -4.843 -13.188 11.994 1.00 96.81 262 GLN A C 1
ATOM 2081 O O . GLN A 1 262 ? -4.315 -13.450 13.068 1.00 96.81 262 GLN A O 1
ATOM 2086 N N . ARG A 1 263 ? -6.044 -12.595 11.932 1.00 96.56 263 ARG A N 1
ATOM 2087 C CA . ARG A 1 263 ? -6.787 -12.174 13.135 1.00 96.56 263 ARG A CA 1
ATOM 2088 C C . ARG A 1 263 ? -7.330 -13.351 13.944 1.00 96.56 263 ARG A C 1
ATOM 2090 O O . ARG A 1 263 ? -7.317 -13.301 15.165 1.00 96.56 263 ARG A O 1
ATOM 2097 N N . VAL A 1 264 ? -7.757 -14.437 13.301 1.00 96.25 264 VAL A N 1
ATOM 2098 C CA . VAL A 1 264 ? -8.175 -15.664 14.006 1.00 96.25 264 VAL A CA 1
ATOM 2099 C C . VAL A 1 264 ? -7.001 -16.311 14.751 1.00 96.25 264 VAL A C 1
ATOM 2101 O O . VAL A 1 264 ? -7.182 -16.834 15.855 1.00 96.25 264 VAL A O 1
ATOM 2104 N N . GLN A 1 265 ? -5.805 -16.259 14.162 1.00 96.69 265 GLN A N 1
ATOM 2105 C CA . GLN A 1 265 ? -4.574 -16.797 14.745 1.00 96.69 265 GLN A CA 1
ATOM 2106 C C . GLN A 1 265 ? -3.950 -15.880 15.808 1.00 96.69 265 GLN A C 1
ATOM 2108 O O . GLN A 1 265 ? -3.127 -16.345 16.593 1.00 96.69 265 GLN A O 1
ATOM 2113 N N . ASP A 1 266 ? -4.348 -14.608 15.871 1.00 94.62 266 ASP A N 1
ATOM 2114 C CA . ASP A 1 266 ? -3.825 -13.648 16.839 1.00 94.62 266 ASP A CA 1
ATOM 2115 C C . ASP A 1 266 ? -4.375 -13.923 18.246 1.00 94.62 266 ASP A C 1
ATOM 2117 O O . ASP A 1 266 ? -5.506 -13.578 18.592 1.00 94.62 266 ASP A O 1
ATOM 2121 N N . THR A 1 267 ? -3.558 -14.560 19.083 1.00 93.56 267 THR A N 1
ATOM 2122 C CA . THR A 1 267 ? -3.926 -14.921 20.456 1.00 93.56 267 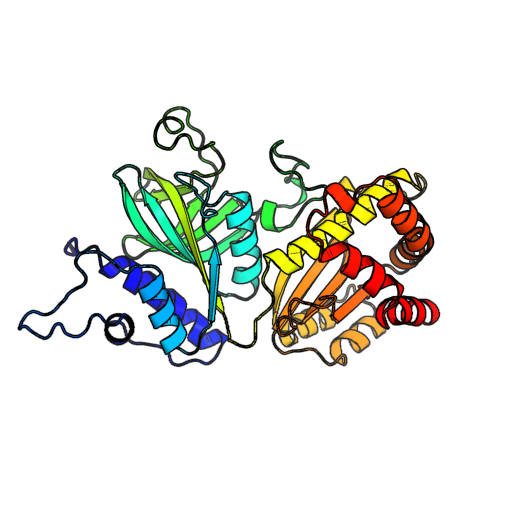THR A CA 1
ATOM 2123 C C . THR A 1 267 ? -4.033 -13.724 21.395 1.00 93.56 267 THR A C 1
ATOM 2125 O O . THR A 1 267 ? -4.534 -13.891 22.504 1.00 93.56 267 THR A O 1
ATOM 2128 N N . SER A 1 268 ? -3.576 -12.534 20.986 1.00 91.50 268 SER A N 1
ATOM 2129 C CA . SER A 1 268 ? -3.757 -11.310 21.775 1.00 91.50 268 SER A CA 1
ATOM 2130 C C . SER A 1 268 ? -5.193 -10.776 21.713 1.00 91.50 268 SER A C 1
ATOM 2132 O O . SER A 1 268 ? -5.587 -9.981 22.565 1.00 91.50 268 SER A O 1
ATOM 2134 N N . LEU A 1 269 ? -5.985 -11.244 20.742 1.00 90.81 269 LEU A N 1
ATOM 2135 C CA . LEU A 1 269 ? -7.387 -10.884 20.574 1.00 90.81 269 LEU A CA 1
ATOM 2136 C C . LEU A 1 269 ? -8.307 -11.820 21.363 1.00 90.81 269 LEU A C 1
ATOM 2138 O O . LEU A 1 269 ? -8.161 -13.051 21.347 1.00 90.81 269 LEU A O 1
ATOM 2142 N N . ASP A 1 270 ? -9.328 -11.247 21.999 1.00 92.00 270 ASP A N 1
ATOM 2143 C CA . ASP A 1 270 ? -10.340 -12.037 22.687 1.00 92.00 270 ASP A CA 1
ATOM 2144 C C . ASP A 1 270 ? -11.129 -12.924 21.701 1.00 92.00 270 ASP A C 1
ATOM 2146 O O . ASP A 1 270 ? -11.216 -12.681 20.492 1.00 92.00 270 ASP A O 1
ATOM 2150 N N . VAL A 1 271 ? -11.692 -14.013 22.226 1.00 94.00 271 VAL A N 1
ATOM 2151 C CA . VAL A 1 271 ? -12.381 -15.030 21.417 1.00 94.00 271 VAL A CA 1
ATOM 2152 C C . VAL A 1 271 ? -13.583 -14.447 20.669 1.00 94.00 271 VAL A C 1
ATOM 2154 O O . VAL A 1 271 ? -13.873 -14.892 19.556 1.00 94.00 271 VAL A O 1
ATOM 2157 N N . GLN A 1 272 ? -14.284 -13.472 21.251 1.00 91.94 272 GLN A N 1
ATOM 2158 C CA . GLN A 1 272 ? -15.485 -12.906 20.650 1.00 91.94 272 GLN A CA 1
ATOM 2159 C C . GLN A 1 272 ? -15.127 -12.011 19.461 1.00 91.94 272 GLN A C 1
ATOM 2161 O O . GLN A 1 272 ? -15.707 -12.183 18.388 1.00 91.94 272 GLN A O 1
ATOM 2166 N N . THR A 1 273 ? -14.116 -11.153 19.603 1.00 90.50 273 THR A N 1
ATOM 2167 C CA . THR A 1 273 ? -13.594 -10.327 18.504 1.00 90.50 273 THR A CA 1
ATOM 2168 C C . THR A 1 273 ? -13.085 -11.189 17.348 1.00 90.50 273 THR A C 1
ATOM 2170 O O . THR A 1 273 ? -13.416 -10.944 16.186 1.00 90.50 273 THR A O 1
ATOM 2173 N N . ARG A 1 274 ? -12.346 -12.270 17.642 1.00 94.75 274 ARG A N 1
ATOM 2174 C CA . ARG A 1 274 ? -11.885 -13.210 16.604 1.00 94.75 274 ARG A CA 1
ATOM 2175 C C . ARG A 1 274 ? -13.037 -13.868 15.850 1.00 94.75 274 ARG A C 1
ATOM 2177 O O . ARG A 1 274 ? -12.970 -13.997 14.626 1.00 94.75 274 ARG A O 1
ATOM 2184 N N . LYS A 1 275 ? -14.100 -14.265 16.559 1.00 95.25 275 LYS A N 1
ATOM 2185 C CA . LYS A 1 275 ? -15.320 -14.802 15.940 1.00 95.25 275 LYS A CA 1
ATOM 2186 C C . LYS A 1 275 ? -16.007 -13.753 15.067 1.00 95.25 275 LYS A C 1
ATOM 2188 O O . LYS A 1 275 ? -16.324 -14.066 13.922 1.00 95.25 275 LYS A O 1
ATOM 2193 N N . GLU A 1 276 ? -16.192 -12.526 15.564 1.00 94.00 276 GLU A N 1
ATOM 2194 C CA . GLU A 1 276 ? -16.796 -11.428 14.794 1.00 94.00 276 GLU A CA 1
ATOM 2195 C C . GLU A 1 276 ? -16.065 -11.233 13.460 1.00 94.00 276 GLU A C 1
ATOM 2197 O O . GLU A 1 276 ? -16.692 -11.284 12.402 1.00 94.00 276 GLU A O 1
ATOM 2202 N N . ILE A 1 277 ? -14.735 -11.098 13.496 1.00 94.88 277 ILE A N 1
ATOM 2203 C CA . ILE A 1 277 ? -13.913 -10.893 12.296 1.00 94.88 277 ILE A CA 1
ATOM 2204 C C . ILE A 1 277 ? -14.009 -12.091 11.340 1.00 94.88 277 ILE A C 1
ATOM 2206 O O . ILE A 1 277 ? -14.174 -11.909 10.131 1.00 94.88 277 ILE A O 1
ATOM 2210 N N . SER A 1 278 ? -13.936 -13.318 11.863 1.00 96.50 278 SER A N 1
ATOM 2211 C CA . SER A 1 278 ? -13.975 -14.542 11.053 1.00 96.50 278 SER A CA 1
ATOM 2212 C C . SER A 1 278 ? -15.272 -14.653 10.241 1.00 96.50 278 SER A C 1
ATOM 2214 O O . SER A 1 278 ? -15.238 -14.863 9.019 1.00 96.50 278 SER A O 1
ATOM 2216 N N . PHE A 1 279 ? -16.415 -14.419 10.894 1.00 96.12 279 PHE A N 1
ATOM 2217 C CA . PHE A 1 279 ? -17.738 -14.545 10.280 1.00 96.12 279 PHE A CA 1
ATOM 2218 C C . PHE A 1 279 ? -18.184 -13.304 9.499 1.00 96.12 279 PHE A C 1
ATOM 2220 O O . PHE A 1 279 ? -19.114 -13.400 8.696 1.00 96.12 279 PHE A O 1
ATOM 2227 N N . LYS A 1 280 ? -17.525 -12.149 9.665 1.00 95.81 280 LYS A N 1
ATOM 2228 C CA . LYS A 1 280 ? -17.888 -10.919 8.950 1.00 95.81 280 LYS A CA 1
ATOM 2229 C C . LYS A 1 280 ? -17.767 -11.109 7.430 1.00 95.81 280 LYS A C 1
ATOM 2231 O O . LYS A 1 280 ? -16.672 -11.406 6.950 1.00 95.81 280 LYS A O 1
ATOM 2236 N N . PRO A 1 281 ? -18.822 -10.914 6.623 1.00 96.12 281 PRO A N 1
ATOM 2237 C CA . PRO A 1 281 ? -18.673 -10.919 5.170 1.00 96.12 281 PRO A CA 1
ATOM 2238 C C . PRO A 1 281 ? -17.785 -9.741 4.744 1.00 96.12 281 PRO A C 1
ATOM 2240 O O . PRO A 1 281 ? -17.997 -8.619 5.193 1.00 96.12 281 PRO A O 1
ATOM 2243 N N . MET A 1 282 ? -16.782 -9.996 3.903 1.00 95.88 282 MET A N 1
ATOM 2244 C CA . MET A 1 282 ? -15.839 -8.989 3.403 1.00 95.88 282 MET A CA 1
ATOM 2245 C C . MET A 1 282 ? -15.613 -9.195 1.899 1.00 95.88 282 MET A C 1
ATOM 2247 O O . MET A 1 282 ? -15.659 -10.340 1.435 1.00 95.88 282 MET A O 1
ATOM 2251 N N . PRO A 1 283 ? -15.352 -8.126 1.127 1.00 95.81 283 PRO A N 1
ATOM 2252 C CA . PRO A 1 283 ? -14.962 -8.248 -0.277 1.00 95.81 283 PRO A CA 1
ATOM 2253 C C . PRO A 1 283 ? -13.639 -9.020 -0.402 1.00 95.81 283 PRO A C 1
ATOM 2255 O O . PRO A 1 283 ? -12.877 -9.131 0.557 1.00 95.81 283 PRO A O 1
ATOM 2258 N N . LYS A 1 284 ? -13.344 -9.570 -1.588 1.00 96.81 284 LYS A N 1
ATOM 2259 C CA . LYS A 1 284 ? -12.115 -10.358 -1.828 1.00 96.81 284 LYS A CA 1
ATOM 2260 C C . LYS A 1 284 ? -10.845 -9.577 -1.466 1.00 96.81 284 LYS A C 1
ATOM 2262 O O . LYS A 1 284 ? -9.949 -10.142 -0.849 1.00 96.81 284 LYS A O 1
ATOM 2267 N N . PHE A 1 285 ? -10.792 -8.311 -1.865 1.00 98.00 285 PHE A N 1
ATOM 2268 C CA . PHE A 1 285 ? -9.663 -7.413 -1.662 1.00 98.00 285 PHE A CA 1
ATOM 2269 C C . PHE A 1 285 ? -10.085 -6.291 -0.717 1.00 98.00 285 PHE A C 1
ATOM 2271 O O . PHE A 1 285 ? -11.130 -5.664 -0.927 1.00 98.00 285 PHE A O 1
ATOM 2278 N N . ILE A 1 286 ? -9.277 -6.031 0.302 1.00 98.12 286 ILE A N 1
ATOM 2279 C CA . ILE A 1 286 ? -9.516 -4.975 1.282 1.00 98.12 286 ILE A CA 1
ATOM 2280 C C . ILE A 1 286 ? -8.259 -4.150 1.482 1.00 98.12 286 ILE A C 1
ATOM 2282 O O . ILE A 1 286 ? -7.141 -4.659 1.448 1.00 98.12 286 ILE A O 1
ATOM 2286 N N . TRP A 1 287 ? -8.472 -2.873 1.740 1.00 98.25 287 TRP A N 1
ATOM 2287 C CA . TRP A 1 287 ? -7.470 -2.004 2.321 1.00 98.25 287 TRP A CA 1
ATOM 2288 C C . TRP A 1 287 ? -7.583 -2.088 3.842 1.00 98.25 287 TRP A C 1
ATOM 2290 O O . TRP A 1 287 ? -8.677 -1.957 4.394 1.00 98.25 287 TRP A O 1
ATOM 2300 N N . VAL A 1 288 ? -6.459 -2.314 4.511 1.00 98.31 288 VAL A N 1
ATOM 2301 C CA . VAL A 1 288 ? -6.352 -2.372 5.968 1.00 98.31 288 VAL A CA 1
ATOM 2302 C C . VAL A 1 288 ? -5.508 -1.192 6.418 1.00 98.31 288 VAL A C 1
ATOM 2304 O O . VAL A 1 288 ? -4.387 -1.020 5.947 1.00 98.31 288 VAL A O 1
ATOM 2307 N N . ALA A 1 289 ? -6.045 -0.378 7.323 1.00 97.69 289 ALA A N 1
ATOM 2308 C CA . ALA A 1 289 ? -5.289 0.644 8.032 1.00 97.69 289 ALA A CA 1
ATOM 2309 C C . ALA A 1 289 ? -5.316 0.329 9.527 1.00 97.69 289 ALA A C 1
ATOM 2311 O O . ALA A 1 289 ? -6.342 0.499 10.184 1.00 97.69 289 ALA A O 1
ATOM 2312 N N . SER A 1 290 ? -4.194 -0.150 10.053 1.00 97.00 290 SER A N 1
ATOM 2313 C CA . SER A 1 290 ? -4.040 -0.541 11.451 1.00 97.00 290 SER A CA 1
ATOM 2314 C C . SER A 1 290 ? -3.326 0.551 12.236 1.00 97.00 290 SER A C 1
ATOM 2316 O O . SER A 1 290 ? -2.218 0.945 11.883 1.00 97.00 290 SER A O 1
ATOM 2318 N N . LEU A 1 291 ? -3.936 1.010 13.324 1.00 95.19 291 LEU A N 1
ATOM 2319 C CA . LEU A 1 291 ? -3.319 1.905 14.291 1.00 95.19 291 LEU A CA 1
ATOM 2320 C C . LEU A 1 291 ? -2.723 1.092 15.438 1.00 95.19 291 LEU A C 1
ATOM 2322 O O . LEU A 1 291 ? -3.427 0.333 16.118 1.00 95.19 291 LEU A O 1
ATOM 2326 N N . ARG A 1 292 ? -1.433 1.305 15.687 1.00 92.94 292 ARG A N 1
ATOM 2327 C CA . ARG A 1 292 ? -0.706 0.746 16.826 1.00 92.94 292 ARG A CA 1
ATOM 2328 C C . ARG A 1 292 ? -0.229 1.849 17.763 1.00 92.94 292 ARG A C 1
ATOM 2330 O O . ARG A 1 292 ? 0.178 2.909 17.303 1.00 92.94 292 ARG A O 1
ATOM 2337 N N . ILE A 1 293 ? -0.239 1.563 19.062 1.00 89.25 293 ILE A N 1
ATOM 2338 C CA . ILE A 1 293 ? 0.348 2.399 20.119 1.00 89.25 293 ILE A CA 1
ATOM 2339 C C . ILE A 1 293 ? 1.326 1.514 20.881 1.00 89.25 293 ILE A C 1
ATOM 2341 O O . ILE A 1 293 ? 0.925 0.464 21.377 1.00 89.25 293 ILE A O 1
ATOM 2345 N N . GLN A 1 294 ? 2.607 1.892 20.939 1.00 86.00 294 GLN A N 1
ATOM 2346 C CA . GLN A 1 294 ? 3.654 1.067 21.572 1.00 86.00 294 GLN A CA 1
ATOM 2347 C C . GLN A 1 294 ? 3.620 -0.397 21.082 1.00 86.00 294 GLN A C 1
ATOM 2349 O O . GLN A 1 294 ? 3.687 -1.345 21.858 1.00 86.00 294 GLN A O 1
ATOM 2354 N N . ASN A 1 295 ? 3.443 -0.576 19.768 1.00 85.44 295 ASN A N 1
ATOM 2355 C CA . ASN A 1 295 ? 3.285 -1.864 19.082 1.00 85.44 295 ASN A CA 1
ATOM 2356 C C . ASN A 1 295 ? 2.003 -2.670 19.409 1.00 85.44 295 ASN A C 1
ATOM 2358 O O . ASN A 1 295 ? 1.718 -3.658 18.726 1.00 85.44 295 ASN A O 1
ATOM 2362 N N . LYS A 1 296 ? 1.173 -2.240 20.367 1.00 89.88 296 LYS A N 1
ATOM 2363 C CA . LYS A 1 296 ? -0.146 -2.831 20.634 1.00 89.88 296 LYS A CA 1
ATOM 2364 C C . LYS A 1 296 ? -1.135 -2.388 19.557 1.00 89.88 296 LYS A C 1
ATOM 2366 O O . LYS A 1 296 ? -1.239 -1.197 19.276 1.00 89.88 296 LYS A O 1
ATOM 2371 N N . LEU A 1 297 ? -1.859 -3.331 18.956 1.00 93.06 297 LEU A N 1
ATOM 2372 C CA . LEU A 1 297 ? -2.927 -3.034 17.999 1.00 93.06 297 LEU A CA 1
ATOM 2373 C C . LEU A 1 297 ? -4.130 -2.441 18.740 1.00 93.06 297 LEU A C 1
ATOM 2375 O O . LEU A 1 297 ? -4.616 -3.036 19.698 1.00 93.06 297 LEU A O 1
ATOM 2379 N N . ILE A 1 298 ? -4.588 -1.265 18.312 1.00 93.38 298 ILE A N 1
ATOM 2380 C CA . ILE A 1 298 ? -5.648 -0.515 19.003 1.00 93.38 298 ILE A CA 1
ATOM 2381 C C . ILE A 1 298 ? -6.916 -0.447 18.166 1.00 93.38 298 ILE A C 1
ATOM 2383 O O . ILE A 1 298 ? -8.020 -0.643 18.677 1.00 93.38 298 ILE A O 1
ATOM 2387 N N . LEU A 1 299 ? -6.751 -0.159 16.878 1.00 94.12 299 LEU A N 1
ATOM 2388 C CA . LEU A 1 299 ? -7.843 0.129 15.965 1.00 94.12 299 LEU A CA 1
ATOM 2389 C C . LEU A 1 299 ? -7.465 -0.311 14.555 1.00 94.12 299 LEU A C 1
ATOM 2391 O O . LEU A 1 299 ? -6.328 -0.132 14.132 1.00 94.12 299 LEU A O 1
ATOM 2395 N N . GLU A 1 300 ? -8.431 -0.835 13.814 1.00 96.12 300 GLU A N 1
ATOM 2396 C CA . GLU A 1 300 ? -8.301 -1.089 12.384 1.00 96.12 300 GLU A CA 1
ATOM 2397 C C . GLU A 1 300 ? -9.466 -0.503 11.609 1.00 96.12 300 GLU A C 1
ATOM 2399 O O . GLU A 1 300 ? -10.625 -0.701 11.975 1.00 96.12 300 GLU A O 1
ATOM 2404 N N . PHE A 1 301 ? -9.150 0.174 10.509 1.00 95.38 301 PHE A N 1
ATOM 2405 C CA . PHE A 1 301 ? -10.108 0.503 9.466 1.00 95.38 301 PHE A CA 1
ATOM 2406 C C . PHE A 1 301 ? -9.985 -0.507 8.339 1.00 95.38 301 PHE A C 1
ATOM 2408 O O . PHE A 1 301 ? -8.897 -0.725 7.802 1.00 95.38 301 PHE A O 1
ATOM 2415 N N . ILE A 1 302 ? -11.118 -1.081 7.958 1.00 96.88 302 ILE A N 1
ATOM 2416 C CA . ILE A 1 302 ? -11.240 -1.893 6.757 1.00 96.88 302 ILE A CA 1
ATOM 2417 C C . ILE A 1 302 ? -11.939 -1.052 5.709 1.00 96.88 302 ILE A C 1
ATOM 2419 O O . ILE A 1 302 ? -13.007 -0.505 5.964 1.00 96.88 302 ILE A O 1
ATOM 2423 N N . VAL A 1 303 ? -11.347 -0.960 4.528 1.00 95.56 303 VAL A N 1
ATOM 2424 C CA . VAL A 1 303 ? -11.891 -0.247 3.375 1.00 95.56 303 VAL A CA 1
ATOM 2425 C C . VAL A 1 303 ? -12.126 -1.258 2.254 1.00 95.56 303 VAL A C 1
ATOM 2427 O O . VAL A 1 303 ? -11.245 -2.056 1.924 1.00 95.56 303 VAL A O 1
ATOM 2430 N N . ASP A 1 304 ? -13.325 -1.246 1.670 1.00 94.62 304 ASP A N 1
ATOM 2431 C CA . ASP A 1 304 ? -13.637 -2.093 0.516 1.00 94.62 304 ASP A CA 1
ATOM 2432 C C . ASP A 1 304 ? -12.943 -1.533 -0.726 1.00 94.62 304 ASP A C 1
ATOM 2434 O O . ASP A 1 304 ? -13.306 -0.471 -1.234 1.00 94.62 304 ASP A O 1
ATOM 2438 N N . SER A 1 305 ? -11.960 -2.271 -1.238 1.00 95.31 305 SER A N 1
ATOM 2439 C CA . SER A 1 305 ? -11.195 -1.840 -2.407 1.00 95.31 305 SER A CA 1
ATOM 2440 C C . SER A 1 305 ? -12.017 -1.792 -3.702 1.00 95.31 305 SER A C 1
ATOM 2442 O O . SER A 1 305 ? -11.580 -1.152 -4.653 1.00 95.31 305 SER A O 1
ATOM 2444 N N . ASN A 1 306 ? -13.205 -2.408 -3.749 1.00 92.81 306 ASN A N 1
ATOM 2445 C CA . ASN A 1 306 ? -14.104 -2.380 -4.907 1.00 92.81 306 ASN A CA 1
ATOM 2446 C C . ASN A 1 306 ? -15.083 -1.193 -4.888 1.00 92.81 306 ASN A C 1
ATOM 2448 O O . ASN A 1 306 ? -15.841 -1.012 -5.850 1.00 92.81 306 ASN A O 1
ATOM 2452 N N . SER A 1 307 ? -15.115 -0.425 -3.794 1.00 87.56 307 SER A N 1
ATOM 2453 C CA . SER A 1 307 ? -16.038 0.699 -3.633 1.00 87.56 307 SER A CA 1
ATOM 2454 C C . SER A 1 307 ? -15.823 1.784 -4.686 1.00 87.56 307 SER A C 1
ATOM 2456 O O . SER A 1 307 ? -14.755 1.923 -5.280 1.00 87.56 307 SER A O 1
ATOM 2458 N N . ILE A 1 308 ? -16.869 2.577 -4.921 1.00 80.25 308 ILE A N 1
ATOM 2459 C CA . ILE A 1 308 ? -16.791 3.755 -5.784 1.00 80.25 308 ILE A CA 1
ATOM 2460 C C . ILE A 1 308 ? -16.303 4.930 -4.933 1.00 80.25 308 ILE A C 1
ATOM 2462 O O . ILE A 1 308 ? -16.810 5.182 -3.843 1.00 80.25 308 ILE A O 1
ATOM 2466 N N . THR A 1 309 ? -15.362 5.694 -5.470 1.00 66.50 309 THR A N 1
ATOM 2467 C CA . THR A 1 309 ? -14.593 6.762 -4.808 1.00 66.50 309 THR A CA 1
ATOM 2468 C C . THR A 1 309 ? -15.406 7.982 -4.339 1.00 66.50 309 THR A C 1
ATOM 2470 O O . THR A 1 309 ? -14.866 8.930 -3.771 1.00 66.50 309 THR A O 1
ATOM 2473 N N . ASN A 1 310 ? -16.729 7.968 -4.526 1.00 61.12 310 ASN A N 1
ATOM 2474 C CA . ASN A 1 310 ? -17.632 9.069 -4.180 1.00 61.12 310 ASN A CA 1
ATOM 2475 C C . ASN A 1 310 ? -18.320 8.921 -2.808 1.00 61.12 310 ASN A C 1
ATOM 2477 O O . ASN A 1 310 ? -19.069 9.820 -2.420 1.00 61.12 310 ASN A O 1
ATOM 2481 N N . SER A 1 311 ? -18.088 7.830 -2.072 1.00 61.81 311 SER A N 1
ATOM 2482 C CA . SER A 1 311 ? -18.660 7.595 -0.737 1.00 61.81 311 SER A CA 1
ATOM 2483 C C . SER A 1 311 ? -17.591 7.431 0.345 1.00 61.81 311 SER A C 1
ATOM 2485 O O . SER A 1 311 ? -16.405 7.282 0.064 1.00 61.81 311 SER A O 1
ATOM 2487 N N . PHE A 1 312 ? -18.023 7.461 1.608 1.00 67.81 312 PHE A N 1
ATOM 2488 C CA . PHE A 1 312 ? -17.202 7.058 2.749 1.00 67.81 312 PHE A CA 1
ATOM 2489 C C . PHE A 1 312 ? -16.617 5.658 2.494 1.00 67.81 312 PHE A C 1
ATOM 2491 O O . PHE A 1 312 ? -17.372 4.716 2.270 1.00 67.81 312 PHE A O 1
ATOM 2498 N N . LEU A 1 313 ? -15.286 5.550 2.469 1.00 80.94 313 LEU A N 1
ATOM 2499 C CA . LEU A 1 313 ? -14.582 4.340 2.025 1.00 80.94 313 LEU A CA 1
ATOM 2500 C C . LEU A 1 313 ? -14.516 3.245 3.099 1.00 80.94 313 LEU A C 1
ATOM 2502 O O . LEU A 1 313 ? -14.318 2.076 2.772 1.00 80.94 313 LEU A O 1
ATOM 2506 N N . ILE A 1 314 ? -14.648 3.609 4.378 1.00 86.31 314 ILE A N 1
ATOM 2507 C CA . ILE A 1 314 ? -14.490 2.656 5.481 1.00 86.31 314 ILE A CA 1
ATOM 2508 C C . ILE A 1 314 ? -15.708 1.731 5.522 1.00 86.31 314 ILE A C 1
ATOM 2510 O O . ILE A 1 314 ? -16.827 2.151 5.810 1.00 86.31 314 ILE A O 1
ATOM 2514 N N . PHE A 1 315 ? -15.438 0.463 5.239 1.00 87.81 315 PHE A N 1
ATOM 2515 C CA . PHE A 1 315 ? -16.358 -0.662 5.267 1.00 87.81 315 PHE A CA 1
ATOM 2516 C C . PHE A 1 315 ? -16.634 -1.142 6.699 1.00 87.81 315 PHE A C 1
ATOM 2518 O O . PHE A 1 315 ? -17.781 -1.417 7.047 1.00 87.81 315 PHE A O 1
ATOM 2525 N N . ASP A 1 316 ? -15.598 -1.244 7.538 1.00 91.62 316 ASP A N 1
ATOM 2526 C CA . ASP A 1 316 ? -15.742 -1.632 8.946 1.00 91.62 316 ASP A CA 1
ATOM 2527 C C . ASP A 1 316 ? -14.626 -1.044 9.814 1.00 91.62 316 ASP A C 1
ATOM 2529 O O . ASP A 1 316 ? -13.578 -0.622 9.319 1.00 91.62 316 ASP A O 1
ATOM 2533 N N . MET A 1 317 ? -14.862 -1.038 11.124 1.00 92.25 317 MET A N 1
ATOM 2534 C CA . MET A 1 317 ? -13.900 -0.630 12.137 1.00 92.25 317 MET A CA 1
ATOM 2535 C C . MET A 1 317 ? -13.854 -1.651 13.275 1.00 92.25 317 MET A C 1
ATOM 2537 O O . MET A 1 317 ? -14.892 -2.004 13.849 1.00 92.25 317 MET A O 1
ATOM 2541 N N . PHE A 1 318 ? -12.649 -2.079 13.640 1.00 92.38 318 PHE A N 1
ATOM 2542 C CA . PHE A 1 318 ? -12.413 -2.985 14.765 1.00 92.38 318 PHE A CA 1
ATOM 2543 C C . PHE A 1 318 ? -11.607 -2.272 15.841 1.00 92.38 318 PHE A C 1
ATOM 2545 O O . PHE A 1 318 ? -10.490 -1.830 15.585 1.00 92.38 318 PHE A O 1
ATOM 2552 N N . PHE A 1 319 ? -12.184 -2.147 17.035 1.00 91.62 319 PHE A N 1
ATOM 2553 C CA . PHE A 1 319 ? -11.494 -1.625 18.210 1.00 91.62 319 PHE A CA 1
ATOM 2554 C C . PHE A 1 319 ? -11.044 -2.791 19.079 1.00 91.62 319 PHE A C 1
ATOM 2556 O O . PHE A 1 319 ? -11.864 -3.608 19.485 1.00 91.62 319 PHE A O 1
ATOM 2563 N N . TYR A 1 320 ? -9.754 -2.828 19.387 1.00 91.06 320 TYR A N 1
ATOM 2564 C CA . TYR A 1 320 ? -9.144 -3.856 20.232 1.00 91.06 320 TYR A CA 1
ATOM 2565 C C . TYR A 1 320 ? -8.867 -3.352 21.650 1.00 91.06 320 TYR A C 1
ATOM 2567 O O . TYR A 1 320 ? -8.645 -4.135 22.568 1.00 91.06 320 TYR A O 1
ATOM 2575 N N . ASP A 1 321 ? -8.921 -2.033 21.847 1.00 89.38 321 ASP A N 1
ATOM 2576 C CA . ASP A 1 321 ? -8.883 -1.402 23.158 1.00 89.38 321 ASP A CA 1
ATOM 2577 C C . ASP A 1 321 ? -10.195 -0.640 23.400 1.00 89.38 321 ASP A C 1
ATOM 2579 O O . ASP A 1 321 ? -10.423 0.452 22.874 1.00 89.38 321 ASP A O 1
ATOM 2583 N N . ILE A 1 322 ? -11.090 -1.245 24.189 1.00 86.31 322 ILE A N 1
ATOM 2584 C CA . ILE A 1 322 ? -12.421 -0.691 24.487 1.00 86.31 322 ILE A CA 1
ATOM 2585 C C . ILE A 1 322 ? -12.302 0.647 25.228 1.00 86.31 322 ILE A C 1
ATOM 2587 O O . ILE A 1 322 ? -13.100 1.558 24.997 1.00 86.31 322 ILE A O 1
ATOM 2591 N N . SER A 1 323 ? -11.295 0.794 26.092 1.00 87.31 323 SER A N 1
ATOM 2592 C CA . SER A 1 323 ? -11.069 2.037 26.834 1.00 87.31 323 SER A CA 1
ATOM 2593 C C . SER A 1 323 ? -10.674 3.167 25.890 1.00 87.31 323 SER A C 1
ATOM 2595 O O . SER A 1 323 ? -11.199 4.275 26.007 1.00 87.31 323 SER A O 1
ATOM 2597 N N . PHE A 1 324 ? -9.792 2.887 24.927 1.00 85.62 324 PHE A N 1
ATOM 2598 C CA . PHE A 1 324 ? -9.455 3.832 23.864 1.00 85.62 324 PHE A CA 1
ATOM 2599 C C . PHE A 1 324 ? -10.689 4.202 23.032 1.00 85.62 324 PHE A C 1
ATOM 2601 O O . PHE A 1 324 ? -10.957 5.387 22.833 1.00 85.62 324 PHE A O 1
ATOM 2608 N N . ALA A 1 325 ? -11.476 3.207 22.609 1.00 85.88 325 ALA A N 1
ATOM 2609 C CA . ALA A 1 325 ? -12.686 3.422 21.818 1.00 85.88 325 ALA A CA 1
ATOM 2610 C C . ALA A 1 325 ? -13.670 4.363 22.529 1.00 85.88 325 ALA A C 1
ATOM 2612 O O . ALA A 1 325 ? -14.076 5.377 21.961 1.00 85.88 325 ALA A O 1
ATOM 2613 N N . LYS A 1 326 ? -14.001 4.068 23.795 1.00 85.94 326 LYS A N 1
ATOM 2614 C CA . LYS A 1 326 ? -14.928 4.872 24.608 1.00 85.94 326 LYS A CA 1
ATOM 2615 C C . LYS A 1 326 ? -14.442 6.314 24.757 1.00 85.94 326 LYS A C 1
ATOM 2617 O O . LYS A 1 326 ? -15.241 7.232 24.589 1.00 85.94 326 LYS A O 1
ATOM 2622 N N . ARG A 1 327 ? -13.139 6.523 24.992 1.00 84.69 327 ARG A N 1
ATOM 2623 C CA . ARG A 1 327 ? -12.544 7.867 25.090 1.00 84.69 327 ARG A CA 1
ATOM 2624 C C . ARG A 1 327 ? -12.655 8.628 23.774 1.00 84.69 327 ARG A C 1
ATOM 2626 O O . ARG A 1 327 ? -13.291 9.671 23.744 1.00 84.69 327 ARG A O 1
ATOM 2633 N N . ILE A 1 328 ? -12.110 8.096 22.679 1.00 81.31 328 ILE A N 1
ATOM 2634 C CA . ILE A 1 328 ? -12.149 8.759 21.363 1.00 81.31 328 ILE A CA 1
ATOM 2635 C C . ILE A 1 328 ? -13.578 9.123 20.957 1.00 81.31 328 ILE A C 1
ATOM 2637 O O . ILE A 1 328 ? -13.827 10.210 20.436 1.00 81.31 328 ILE A O 1
ATOM 2641 N N . LEU A 1 329 ? -14.531 8.231 21.213 1.00 80.06 329 LEU A N 1
ATOM 2642 C CA . LEU A 1 329 ? -15.915 8.432 20.806 1.00 80.06 329 LEU A CA 1
ATOM 2643 C C . LEU A 1 329 ? -16.645 9.468 21.668 1.00 80.06 329 LEU A C 1
ATOM 2645 O O . LEU A 1 329 ? -17.497 10.180 21.138 1.00 80.06 329 LEU A O 1
ATOM 2649 N N . ALA A 1 330 ? -16.280 9.614 22.945 1.00 83.12 330 ALA A N 1
ATOM 2650 C CA . ALA A 1 330 ? -16.789 10.685 23.800 1.00 83.12 330 ALA A CA 1
ATOM 2651 C C . ALA A 1 330 ? -16.368 12.080 23.300 1.00 83.12 330 ALA A C 1
ATOM 2653 O O . ALA A 1 330 ? -17.154 13.021 23.384 1.00 83.12 330 ALA A O 1
ATOM 2654 N N . PHE A 1 331 ? -15.168 12.204 22.723 1.00 79.44 331 PHE A N 1
ATOM 2655 C CA . PHE A 1 331 ? -14.648 13.475 22.197 1.00 79.44 331 PHE A CA 1
ATOM 2656 C C . PHE A 1 331 ? -15.018 13.741 20.743 1.00 79.44 331 PHE A C 1
ATOM 2658 O O . PHE A 1 331 ? -14.894 14.864 20.268 1.00 79.44 331 PHE A O 1
ATOM 2665 N N . PHE A 1 332 ? -15.482 12.733 20.011 1.00 79.94 332 PHE A N 1
ATOM 2666 C CA . PHE A 1 332 ? -15.731 12.877 18.581 1.00 79.94 332 PHE A CA 1
ATOM 2667 C C . PHE A 1 332 ? -16.650 14.060 18.211 1.00 79.94 332 PHE A C 1
ATOM 2669 O O . PHE A 1 332 ? -16.329 14.757 17.250 1.00 79.94 332 PHE A O 1
ATOM 2676 N N . PRO A 1 333 ? -17.746 14.347 18.948 1.00 79.94 333 PRO A N 1
ATOM 2677 C CA . PRO A 1 333 ? -18.569 15.527 18.682 1.00 79.94 333 PRO A CA 1
ATOM 2678 C C . PRO A 1 333 ? -17.794 16.844 18.825 1.00 79.94 333 PRO A C 1
ATOM 2680 O O . PRO A 1 333 ? -17.794 17.648 17.897 1.00 79.94 333 PRO A O 1
ATOM 2683 N N . SER A 1 334 ? -17.065 17.033 19.932 1.00 79.94 334 SER A N 1
ATOM 2684 C CA . SER A 1 334 ? -16.313 18.270 20.182 1.00 79.94 334 SER A CA 1
ATOM 2685 C C . SER A 1 334 ? -15.134 18.444 19.224 1.00 79.94 334 SER A C 1
ATOM 2687 O O . SER A 1 334 ? -14.822 19.566 18.828 1.00 79.94 334 SER A O 1
ATOM 2689 N N . LEU A 1 335 ? -14.508 17.344 18.795 1.00 76.94 335 LEU A N 1
ATOM 2690 C CA . LEU A 1 335 ? -13.451 17.366 17.784 1.00 76.94 335 LEU A CA 1
ATOM 2691 C C . LEU A 1 335 ? -13.962 17.820 16.426 1.00 76.94 335 LEU A C 1
ATOM 2693 O O . LEU A 1 335 ? -13.279 18.573 15.736 1.00 76.94 335 LEU A O 1
ATOM 2697 N N . ILE A 1 336 ? -15.161 17.382 16.048 1.00 72.88 336 ILE A N 1
ATOM 2698 C CA . ILE A 1 336 ? -15.785 17.813 14.800 1.00 72.88 336 ILE A CA 1
ATOM 2699 C C . ILE A 1 336 ? -16.114 19.298 14.859 1.00 72.88 336 ILE A C 1
ATOM 2701 O O . ILE A 1 336 ? -15.785 20.017 13.917 1.00 72.88 336 ILE A O 1
ATOM 2705 N N . ASP A 1 337 ? -16.699 19.766 15.960 1.00 76.75 337 ASP A N 1
ATOM 2706 C CA . ASP A 1 337 ? -17.028 21.181 16.123 1.00 76.75 337 ASP A CA 1
ATOM 2707 C C . ASP A 1 337 ? -15.763 22.046 16.052 1.00 76.75 337 ASP A C 1
ATOM 2709 O O . ASP A 1 337 ? -15.723 23.022 15.302 1.00 76.75 337 ASP A O 1
ATOM 2713 N N . LYS A 1 338 ? -14.684 21.640 16.738 1.00 76.75 338 LYS A N 1
ATOM 2714 C CA . LYS A 1 338 ? -13.379 22.315 16.668 1.00 76.75 338 LYS A CA 1
ATOM 2715 C C . LYS A 1 338 ? -12.809 22.312 15.244 1.00 76.75 338 LYS A C 1
ATOM 2717 O O . LYS A 1 338 ? -12.451 23.365 14.726 1.00 76.75 338 LYS A O 1
ATOM 2722 N N . ALA A 1 339 ? -12.799 21.160 14.570 1.00 72.44 339 ALA A N 1
ATOM 2723 C CA . ALA A 1 339 ? -12.289 21.037 13.202 1.00 72.44 339 ALA A CA 1
ATOM 2724 C C . ALA A 1 339 ? -13.078 21.884 12.182 1.00 72.44 339 ALA A C 1
ATOM 2726 O O . ALA A 1 339 ? -12.505 22.375 11.205 1.00 72.44 339 ALA A O 1
ATOM 2727 N N . VAL A 1 340 ? -14.388 22.058 12.390 1.00 73.62 340 VAL A N 1
ATOM 2728 C CA . VAL A 1 340 ? -15.236 22.936 11.571 1.00 73.62 340 VAL A CA 1
ATOM 2729 C C . VAL A 1 340 ? -14.955 24.412 11.873 1.00 73.62 340 VAL A C 1
ATOM 2731 O O . VAL A 1 340 ? -14.835 25.197 10.930 1.00 73.62 340 VAL A O 1
ATOM 2734 N N . ASN A 1 341 ? -14.833 24.778 13.152 1.00 73.56 341 ASN A N 1
ATOM 2735 C CA . ASN A 1 341 ? -14.682 26.161 13.614 1.00 73.56 341 ASN A CA 1
ATOM 2736 C C . ASN A 1 341 ? -13.324 26.774 13.283 1.00 73.56 341 ASN A C 1
ATOM 2738 O O . ASN A 1 341 ? -13.261 27.917 12.838 1.00 73.56 341 ASN A O 1
ATOM 2742 N N . ASP A 1 342 ? -12.247 26.006 13.404 1.00 70.38 342 ASP A N 1
ATOM 2743 C CA . ASP A 1 342 ? -10.886 26.482 13.144 1.00 70.38 342 ASP A CA 1
ATOM 2744 C C . ASP A 1 342 ? -10.605 26.695 11.633 1.00 70.38 342 ASP A C 1
ATOM 2746 O O . ASP A 1 342 ? -9.468 26.874 11.200 1.00 70.38 342 ASP A O 1
ATOM 2750 N N . ASN A 1 343 ? -11.648 26.667 10.790 1.00 61.16 343 ASN A N 1
ATOM 2751 C CA . ASN A 1 343 ? -11.595 26.852 9.340 1.00 61.16 343 ASN A CA 1
ATOM 2752 C C . ASN A 1 343 ? -10.598 25.901 8.646 1.00 61.16 343 ASN A C 1
ATOM 2754 O O . ASN A 1 343 ? -10.183 26.125 7.504 1.00 61.16 343 ASN A O 1
ATOM 2758 N N . TYR A 1 344 ? -10.256 24.786 9.306 1.00 58.75 344 TYR A N 1
ATOM 2759 C CA . TYR A 1 344 ? -9.323 23.779 8.799 1.00 58.75 344 TYR A CA 1
ATOM 2760 C C . TYR A 1 344 ? -9.826 23.106 7.526 1.00 58.75 344 TYR A C 1
ATOM 2762 O O . TYR A 1 344 ? -9.029 22.553 6.766 1.00 58.75 344 TYR A O 1
ATOM 2770 N N . LEU A 1 345 ? -11.114 23.253 7.194 1.00 49.81 345 LEU A N 1
ATOM 2771 C CA . LEU A 1 345 ? -11.660 22.942 5.871 1.00 49.81 345 LEU A CA 1
ATOM 2772 C C . LEU A 1 345 ? -10.872 23.602 4.718 1.00 49.81 345 LEU A C 1
ATOM 2774 O O . LEU A 1 345 ? -10.871 23.078 3.605 1.00 49.81 345 LEU A O 1
ATOM 2778 N N . GLY A 1 346 ? -10.152 24.698 4.986 1.00 45.06 346 GLY A N 1
ATOM 2779 C CA . GLY A 1 346 ? -9.230 25.356 4.060 1.00 45.06 346 GLY A CA 1
ATOM 2780 C C . GLY A 1 346 ? -7.918 24.606 3.776 1.00 45.06 346 GLY A C 1
ATOM 2781 O O . GLY A 1 346 ? -7.298 24.897 2.755 1.00 45.06 346 GLY A O 1
ATOM 2782 N N . GLN A 1 347 ? -7.503 23.638 4.606 1.00 44.31 347 GLN A N 1
ATOM 2783 C CA . GLN A 1 347 ? -6.473 22.633 4.275 1.00 44.31 347 GLN A CA 1
ATOM 2784 C C . GLN A 1 347 ? -7.099 21.368 3.663 1.00 44.31 347 GLN A C 1
ATOM 2786 O O . GLN A 1 347 ? -6.489 20.700 2.828 1.00 44.31 347 GLN A O 1
ATOM 2791 N N . PHE A 1 348 ? -8.377 21.102 3.946 1.00 44.03 348 PHE A N 1
ATOM 2792 C CA . PHE A 1 348 ? -9.206 20.126 3.229 1.00 44.03 348 PHE A CA 1
ATOM 2793 C C . PHE A 1 348 ? -9.746 20.681 1.886 1.00 44.03 348 PHE A C 1
ATOM 2795 O O . PHE A 1 348 ? -10.912 20.463 1.556 1.00 44.03 348 PHE A O 1
ATOM 2802 N N . ARG A 1 349 ? -8.905 21.362 1.081 1.00 38.59 349 ARG A N 1
ATOM 2803 C CA . ARG A 1 349 ? -9.270 22.174 -0.115 1.00 38.59 349 ARG A CA 1
ATOM 2804 C C . ARG A 1 349 ? -10.107 21.500 -1.209 1.00 38.59 349 ARG A C 1
ATOM 2806 O O . ARG A 1 349 ? -10.553 22.183 -2.127 1.00 38.59 349 ARG A O 1
ATOM 2813 N N . SER A 1 350 ? -10.369 20.197 -1.160 1.00 45.72 350 SER A N 1
ATOM 2814 C CA . SER A 1 350 ? -11.343 19.608 -2.079 1.00 45.72 350 SER A CA 1
ATOM 2815 C C . SER A 1 350 ? -12.764 19.791 -1.534 1.00 45.72 350 SER A C 1
ATOM 2817 O O . SER A 1 350 ? -13.113 19.228 -0.495 1.00 45.72 350 SER A O 1
ATOM 2819 N N . VAL A 1 351 ? -13.622 20.466 -2.303 1.00 43.59 351 VAL A N 1
ATOM 2820 C CA . VAL A 1 351 ? -15.088 20.569 -2.115 1.00 43.59 351 VAL A CA 1
ATOM 2821 C C . VAL A 1 351 ? -15.758 19.204 -1.819 1.00 43.59 351 VAL A C 1
ATOM 2823 O O . VAL A 1 351 ? -16.815 19.143 -1.190 1.00 43.59 351 VAL A O 1
ATOM 2826 N N . ARG A 1 352 ? -15.114 18.083 -2.181 1.00 50.31 352 ARG A N 1
ATOM 2827 C CA . ARG A 1 352 ? -15.536 16.702 -1.880 1.00 50.31 352 ARG A CA 1
ATOM 2828 C C . ARG A 1 352 ? -15.492 16.315 -0.385 1.00 50.31 352 ARG A C 1
ATOM 2830 O O . ARG A 1 352 ? -16.240 15.429 0.012 1.00 50.31 352 ARG A O 1
ATOM 2837 N N . ARG A 1 353 ? -14.701 16.978 0.476 1.00 54.53 353 ARG A N 1
ATOM 2838 C CA . ARG A 1 353 ? -14.474 16.546 1.880 1.00 54.53 353 ARG A CA 1
ATOM 2839 C C . ARG A 1 353 ? -15.408 17.177 2.923 1.00 54.53 353 ARG A C 1
ATOM 2841 O O . ARG A 1 353 ? -15.713 16.546 3.927 1.00 54.53 353 ARG A O 1
ATOM 2848 N N . ARG A 1 354 ? -15.988 18.354 2.661 1.00 46.53 354 ARG A N 1
ATOM 2849 C CA . ARG A 1 354 ? -17.094 18.885 3.491 1.00 46.53 354 ARG A CA 1
ATOM 2850 C C . ARG A 1 354 ? -18.344 17.998 3.369 1.00 46.53 354 ARG A C 1
ATOM 2852 O O . ARG A 1 354 ? -19.032 17.752 4.355 1.00 46.53 354 ARG A O 1
ATOM 2859 N N . LYS A 1 355 ? -18.570 17.427 2.173 1.00 51.50 355 LYS A N 1
ATOM 2860 C CA . LYS A 1 355 ? -19.553 16.353 1.954 1.00 51.50 355 LYS A CA 1
ATOM 2861 C C . LYS A 1 355 ? -19.194 15.074 2.713 1.00 51.50 355 LYS A C 1
ATOM 2863 O O . LYS A 1 355 ? -20.106 14.471 3.251 1.00 51.50 355 LYS A O 1
ATOM 2868 N N . PHE A 1 356 ? -17.915 14.693 2.815 1.00 54.12 356 PHE A N 1
ATOM 2869 C CA . PHE A 1 356 ? -17.475 13.553 3.638 1.00 54.12 356 PHE A CA 1
ATOM 2870 C C . PHE A 1 356 ? -17.867 13.722 5.110 1.00 54.12 356 PHE A C 1
ATOM 2872 O O . PHE A 1 356 ? -18.515 12.834 5.646 1.00 54.12 356 PHE A O 1
ATOM 2879 N N . TYR A 1 357 ? -17.561 14.859 5.744 1.00 56.16 357 TYR A N 1
ATOM 2880 C CA . TYR A 1 357 ? -17.885 15.075 7.163 1.00 56.16 357 TYR A CA 1
ATOM 2881 C C . TYR A 1 357 ? -19.393 15.169 7.412 1.00 56.16 357 TYR A C 1
ATOM 2883 O O . TYR A 1 357 ? -19.921 14.492 8.294 1.00 56.16 357 TYR A O 1
ATOM 2891 N N . ASN A 1 358 ? -20.108 15.931 6.579 1.00 51.84 358 ASN A N 1
ATOM 2892 C CA . ASN A 1 358 ? -21.563 16.039 6.681 1.00 51.84 358 ASN A CA 1
ATOM 2893 C C . ASN A 1 358 ? -22.249 14.697 6.386 1.00 51.84 358 ASN A C 1
ATOM 2895 O O . ASN A 1 358 ? -23.190 14.327 7.084 1.00 51.84 358 ASN A O 1
ATOM 2899 N N . SER A 1 359 ? -21.759 13.928 5.408 1.00 54.94 359 SER A N 1
ATOM 2900 C CA . SER A 1 359 ? -22.228 12.566 5.135 1.00 54.94 359 SER A CA 1
ATOM 2901 C C . SER A 1 359 ? -21.871 11.619 6.271 1.00 54.94 359 SER A C 1
ATOM 2903 O O . SER A 1 359 ? -22.692 10.787 6.608 1.00 54.94 359 SER A O 1
ATOM 2905 N N . TRP A 1 360 ? -20.692 11.707 6.884 1.00 56.62 360 TRP A N 1
ATOM 2906 C CA . TRP A 1 360 ? -20.306 10.834 7.991 1.00 56.62 360 TRP A CA 1
ATOM 2907 C C . TRP A 1 360 ? -21.241 11.043 9.183 1.00 56.62 360 TRP A C 1
ATOM 2909 O O . TRP A 1 360 ? -21.873 10.083 9.619 1.00 56.62 360 TRP A O 1
ATOM 2919 N N . LEU A 1 361 ? -21.434 12.299 9.603 1.00 53.88 361 LEU A N 1
ATOM 2920 C CA . LEU A 1 361 ? -22.357 12.690 10.674 1.00 53.88 361 LEU A CA 1
ATOM 2921 C C . LEU A 1 361 ? -23.797 12.219 10.421 1.00 53.88 361 LEU A C 1
ATOM 2923 O O . LEU A 1 361 ? -24.446 11.720 11.341 1.00 53.88 361 LEU A O 1
ATOM 2927 N N . THR A 1 362 ? -24.287 12.349 9.185 1.00 47.84 362 THR A N 1
ATOM 2928 C CA . THR A 1 362 ? -25.686 12.047 8.823 1.00 47.84 362 THR A CA 1
ATOM 2929 C C . THR A 1 362 ? -25.923 10.617 8.325 1.00 47.84 362 THR A C 1
ATOM 2931 O O . THR A 1 362 ? -27.071 10.175 8.266 1.00 47.84 362 THR A O 1
ATOM 2934 N N . SER A 1 363 ? -24.872 9.866 7.986 1.00 53.03 363 SER A N 1
ATOM 2935 C CA . SER A 1 363 ? -24.994 8.523 7.410 1.00 53.03 363 SER A CA 1
ATOM 2936 C C . SER A 1 363 ? -25.373 7.456 8.433 1.00 53.03 363 SER A C 1
ATOM 2938 O O . SER A 1 363 ? -25.175 7.569 9.643 1.00 53.03 363 SER A O 1
ATOM 2940 N N . THR A 1 364 ? -25.823 6.323 7.902 1.00 48.53 364 THR A N 1
ATOM 2941 C CA . THR A 1 364 ? -25.936 5.039 8.597 1.00 48.53 364 THR A CA 1
ATOM 2942 C C . THR A 1 364 ? -24.666 4.621 9.348 1.00 48.53 364 THR A C 1
ATOM 2944 O O . THR A 1 364 ? -24.784 3.825 10.273 1.00 48.53 364 THR A O 1
ATOM 2947 N N . HIS A 1 365 ? -23.486 5.170 9.034 1.00 52.28 365 HIS A N 1
ATOM 2948 C CA . HIS A 1 365 ? -22.221 4.803 9.671 1.00 52.28 365 HIS A CA 1
ATOM 2949 C C . HIS A 1 365 ? -21.963 5.518 11.005 1.00 52.28 365 HIS A C 1
ATOM 2951 O O . HIS A 1 365 ? -21.459 4.877 11.923 1.00 52.28 365 HIS A O 1
ATOM 2957 N N . SER A 1 366 ? -22.377 6.780 11.195 1.00 50.56 366 SER A N 1
ATOM 2958 C CA . SER A 1 366 ? -22.370 7.385 12.543 1.00 50.56 366 SER A CA 1
ATOM 2959 C C . SER A 1 366 ? -23.356 6.658 13.457 1.00 50.56 366 SER A C 1
ATOM 2961 O O . SER A 1 366 ? -23.061 6.405 14.624 1.00 50.56 366 SER A O 1
ATOM 2963 N N . ARG A 1 367 ? -24.501 6.226 12.907 1.00 53.72 367 ARG A N 1
ATOM 2964 C CA . ARG A 1 367 ? -25.445 5.333 13.593 1.00 53.72 367 ARG A CA 1
ATOM 2965 C C . ARG A 1 367 ? -24.856 3.944 13.839 1.00 53.72 367 ARG A C 1
ATOM 2967 O O . ARG A 1 367 ? -25.155 3.375 14.878 1.00 53.72 367 ARG A O 1
ATOM 2974 N N . PHE A 1 368 ? -24.035 3.409 12.934 1.00 53.84 368 PHE A N 1
ATOM 2975 C CA . PHE A 1 368 ? -23.332 2.133 13.105 1.00 53.84 368 PHE A CA 1
ATOM 2976 C C . PHE A 1 368 ? -22.284 2.221 14.213 1.00 53.84 368 PHE A C 1
ATOM 2978 O O . PHE A 1 368 ? -22.310 1.390 15.107 1.00 53.84 368 PHE A O 1
ATOM 2985 N N . LEU A 1 369 ? -21.440 3.258 14.225 1.00 54.75 369 LEU A N 1
ATOM 2986 C CA . LEU A 1 369 ? -20.479 3.503 15.303 1.00 54.75 369 LEU A CA 1
ATOM 2987 C C . LEU A 1 369 ? -21.188 3.706 16.643 1.00 54.75 369 LEU A C 1
ATOM 2989 O O . LEU A 1 369 ? -20.803 3.085 17.626 1.00 54.75 369 LEU A O 1
ATOM 2993 N N . ARG A 1 370 ? -22.283 4.481 16.672 1.00 56.53 370 ARG A N 1
ATOM 2994 C CA . ARG A 1 370 ? -23.132 4.619 17.867 1.00 56.53 370 ARG A CA 1
ATOM 2995 C C . ARG A 1 370 ? -23.775 3.291 18.282 1.00 56.53 370 ARG A C 1
ATOM 2997 O O . ARG A 1 370 ? -23.770 2.976 19.460 1.00 56.53 370 ARG A O 1
ATOM 3004 N N . LYS A 1 371 ? -24.295 2.479 17.354 1.00 57.72 371 LYS A N 1
ATOM 3005 C CA . LYS A 1 371 ? -24.868 1.154 17.666 1.00 57.72 371 LYS A CA 1
ATOM 3006 C C . LYS A 1 371 ? -23.817 0.175 18.184 1.00 57.72 371 LYS A C 1
ATOM 3008 O O . LYS A 1 371 ? -24.081 -0.492 19.174 1.00 57.72 371 LYS A O 1
ATOM 3013 N N . LYS A 1 372 ? -22.646 0.114 17.543 1.00 56.34 372 LYS A N 1
ATOM 3014 C CA . LYS A 1 372 ? -21.523 -0.747 17.940 1.00 56.34 372 LYS A CA 1
ATOM 3015 C C . LYS A 1 372 ? -20.999 -0.338 19.324 1.00 56.34 372 LYS A C 1
ATOM 3017 O O . LYS A 1 372 ? -20.686 -1.200 20.128 1.00 56.34 372 LYS A O 1
ATOM 3022 N N . LEU A 1 373 ? -21.019 0.960 19.636 1.00 49.56 373 LEU A N 1
ATOM 3023 C CA . LEU A 1 373 ? -20.777 1.503 20.977 1.00 49.56 373 LEU A CA 1
ATOM 3024 C C . LEU A 1 373 ? -21.822 1.097 22.012 1.00 49.56 373 LEU A C 1
ATOM 3026 O O . LEU A 1 373 ? -21.449 0.766 23.121 1.00 49.56 373 LEU A O 1
ATOM 3030 N N . PHE A 1 374 ? -23.117 1.134 21.689 1.00 48.31 374 PHE A N 1
ATOM 3031 C CA . PHE A 1 374 ? -24.152 0.701 22.637 1.00 48.31 374 PHE A CA 1
ATOM 3032 C C . PHE A 1 374 ? -24.120 -0.814 22.898 1.00 48.31 374 PHE A C 1
ATOM 3034 O O . PHE A 1 374 ? -24.696 -1.267 23.883 1.00 48.31 374 PHE A O 1
ATOM 3041 N N . SER A 1 375 ? -23.457 -1.592 22.036 1.00 49.66 375 SER A N 1
ATOM 3042 C CA . SER A 1 375 ? -23.224 -3.028 22.230 1.00 49.66 375 SER A CA 1
ATOM 3043 C C . SER A 1 375 ? -21.883 -3.388 22.898 1.00 49.66 375 SER A C 1
ATOM 3045 O O . SER A 1 375 ? -21.668 -4.572 23.146 1.00 49.66 375 SER A O 1
ATOM 3047 N N . LEU A 1 376 ? -20.996 -2.414 23.162 1.00 48.34 376 LEU A N 1
ATOM 3048 C CA . LEU A 1 376 ? -19.661 -2.561 23.786 1.00 48.34 376 LEU A CA 1
ATOM 3049 C C . LEU A 1 376 ? -19.589 -1.840 25.145 1.00 48.34 376 LEU A C 1
ATOM 3051 O O . LEU A 1 376 ? -18.833 -2.264 26.051 1.00 48.34 376 LEU A O 1
#

Sequence (376 aa):
MEQDGNIGVCATSAIWSCLFKTSKLFRNKFPIPHEITSAAGLTYSTDTQPLFPNKGLNTSQIAKILEHYNLTFENIGPKANEKGGVISHAELKKICYSYNKMGIPILLGYKMFNNDTHMVCITGYLSGELNKVATGDGSTSESMAFQHNTIKELYAHNDQFGPYESIDFSVSGNKYQKFINAQQEVLLSFQIEGKNRQSVPIIAIIPLDKKIRVSYSEVYSSVNGFSYLFDLAKDVDRTLNFDFRTFCWDVYLDFSSNFKQQRVQDTSLDVQTRKEISFKPMPKFIWVASLRIQNKLILEFIVDSNSITNSFLIFDMFFYDISFAKRILAFFPSLIDKAVNDNYLGQFRSVRRRKFYNSWLTSTHSRFLRKKLFSL

Foldseek 3Di:
DDDDPQQAVWLLQQLLVLQVQVCVLVVWDRDDSVVLCVQLVQQDDPDDDRSDPSPYGDPVSSQSSLVVRQWHKDKDFADPPDVLTFQFLVNVLLVQQFELVQQRWKWWWWAFLVRDIGIWIWRHFDFDDPVPPQPDPPPDPQLAAERSSRTAWIWIATPVAGGGFIKGLPDDDPPPCPRRVDDSRFWIWTCDPNDTTIIGTGMMMTIHNPLQADDSVLVVVVVSVVLVLVVLLCVVDVVPPAPRHQKYKYKHKHFLVVVLVVLLPPPLADPVLNVCSNPDDADRMWIWIFIDGNNHTAKIFIFHSNDDSLADRGPDMDGRDLVVLVSSLVCVVVSLVVCVVVVVVVVVPDPSVVCHSVCCCVDVNVVVSVVVNVVD